Protein AF-A0A3D3DVR1-F1 (afdb_monomer_lite)

Secondary structure (DSSP, 8-state):
-HHHHHHHHHHHHHHHHHHHHHHHHHHHHHHHHHTTTTSHHHHHHHHHHHHHHHHHHHHHTS---TT-HHHHHHHHHHHHHHTT-HHHHHHHHHHHHHH-TTSTTHHHHHHHHHHHHHHHHH-TT--TT-EEEE--TT--HHHHHHHTT--HHHHHHHTT--TTTTTS--TT-EEEE----EEEEEETTTTEEEEEETTEEEEEEE-S-EEEEEETTEEEEEE-

Sequence (224 aa):
MIQRMRILILVKAVAALLVLGVMGGTAYLMQEYTGTIKDMPAAMMERQEEIEITLKKKADQGVLADNEPGEKAYQRAKELLAMESMVEAEEKLKYIVSFYPSAKSAAEARRILGEINVDRLLDPEWPEGKKVIMVKSGDNYTGIIRKHETTFDSLIHLSGLTKTEHNRLRIGQKLIVMPLDLRMVINIRRKTLTLWRGGEFVKEYQIRRISYQAKGGVSQLKIG

Foldseek 3Di:
DVVVVVVVVVVVVVVVVVVVVVVVVVVVVCCVVVVCVVCVVVVVVVVVVVLVVVLVVVVVVDPDDPPPPLVVLQVVLVVCVVVVVNVSSLVSLQCCVRRPCPDPCVVVSQAVNQVVLVCLLLALVNPPQKDKDFAAPPDDPVNVCVVQQFDLVSFCSSLVHDPVRSVDDDGRRITMGGRPCWDWDADPVQQWIWIDRVPHTNHIDHQPDWDWDDDDPDTDTDTD

pLDDT: mean 79.57, std 17.64, range [36.81, 97.44]

Structure (mmCIF, N/CA/C/O backbone):
data_AF-A0A3D3DVR1-F1
#
_entry.id   AF-A0A3D3DVR1-F1
#
loop_
_atom_site.group_PDB
_atom_site.id
_atom_site.type_symbol
_atom_site.label_atom_id
_atom_site.label_alt_id
_atom_site.label_comp_id
_atom_site.label_asym_id
_atom_site.label_entity_id
_atom_site.label_seq_id
_atom_site.pdbx_PDB_ins_code
_atom_site.Cartn_x
_atom_site.Cartn_y
_atom_site.Cartn_z
_atom_site.occupancy
_atom_site.B_iso_or_equiv
_atom_site.auth_seq_id
_atom_site.auth_comp_id
_atom_site.auth_asym_id
_atom_site.auth_atom_id
_atom_site.pdbx_PDB_model_num
ATOM 1 N N . MET A 1 1 ? 39.132 48.513 29.532 1.00 56.78 1 MET A N 1
ATOM 2 C CA . MET A 1 1 ? 37.729 48.020 29.541 1.00 56.78 1 MET A CA 1
ATOM 3 C C . MET A 1 1 ? 36.953 48.412 28.272 1.00 56.78 1 MET A C 1
ATOM 5 O O . MET A 1 1 ? 36.373 47.539 27.642 1.00 56.78 1 MET A O 1
ATOM 9 N N . ILE A 1 2 ? 37.018 49.676 27.829 1.00 58.84 2 ILE A N 1
ATOM 10 C CA . ILE A 1 2 ? 36.288 50.215 26.655 1.00 58.84 2 ILE A CA 1
ATOM 11 C C . ILE A 1 2 ? 36.630 49.507 25.324 1.00 58.84 2 ILE A C 1
ATOM 13 O O . ILE A 1 2 ? 35.748 49.261 24.503 1.00 58.84 2 ILE A O 1
ATOM 17 N N . GLN A 1 3 ? 37.891 49.112 25.118 1.00 61.22 3 GLN A N 1
ATOM 18 C CA . GLN A 1 3 ? 38.345 48.484 23.869 1.00 61.22 3 GLN A CA 1
ATOM 19 C C . GLN A 1 3 ? 37.781 47.062 23.664 1.00 61.22 3 GLN A C 1
ATOM 21 O O . GLN A 1 3 ? 37.363 46.722 22.561 1.00 61.22 3 GLN A O 1
ATOM 26 N N . ARG A 1 4 ? 37.659 46.262 24.738 1.00 64.12 4 ARG A N 1
ATOM 27 C CA . ARG A 1 4 ? 36.998 44.939 24.699 1.00 64.12 4 ARG A CA 1
ATOM 28 C C . ARG A 1 4 ? 35.506 45.051 24.373 1.00 64.12 4 ARG A C 1
ATOM 30 O O . ARG A 1 4 ? 34.980 44.219 23.643 1.00 64.12 4 ARG A O 1
ATOM 37 N N . MET A 1 5 ? 34.842 46.093 24.873 1.00 70.50 5 MET A N 1
ATOM 38 C CA . MET A 1 5 ? 33.411 46.317 24.649 1.00 70.50 5 MET A CA 1
ATOM 39 C C . MET A 1 5 ? 33.113 46.699 23.190 1.00 70.50 5 MET A C 1
ATOM 41 O O . MET A 1 5 ? 32.153 46.201 22.611 1.00 70.50 5 MET A O 1
ATOM 45 N N . ARG A 1 6 ? 33.986 47.495 22.555 1.00 69.12 6 ARG A N 1
ATOM 46 C CA . ARG A 1 6 ? 33.885 47.843 21.125 1.00 69.12 6 ARG A CA 1
ATOM 47 C C . ARG A 1 6 ? 34.106 46.643 20.198 1.00 69.12 6 ARG A C 1
ATOM 49 O O . ARG A 1 6 ? 33.369 46.491 19.230 1.00 69.12 6 ARG A O 1
ATOM 56 N N . ILE A 1 7 ? 35.062 45.769 20.520 1.00 76.19 7 ILE A N 1
ATOM 57 C CA . ILE A 1 7 ? 35.328 44.539 19.751 1.00 76.19 7 ILE A CA 1
ATOM 58 C C . ILE A 1 7 ? 34.128 43.583 19.818 1.00 76.19 7 ILE A C 1
ATOM 60 O O . ILE A 1 7 ? 33.710 43.049 18.797 1.00 76.19 7 ILE A O 1
ATOM 64 N N . LEU A 1 8 ? 33.513 43.421 20.992 1.00 70.12 8 LEU A N 1
ATOM 65 C CA . LEU A 1 8 ? 32.315 42.590 21.163 1.00 70.12 8 LEU A CA 1
ATOM 66 C C . LEU A 1 8 ? 31.103 43.107 20.375 1.00 70.12 8 LEU A C 1
ATOM 68 O O . LEU A 1 8 ? 30.342 42.308 19.835 1.00 70.12 8 LEU A O 1
ATOM 72 N N . ILE A 1 9 ? 30.928 44.428 20.289 1.00 77.25 9 ILE A N 1
ATOM 73 C CA . ILE A 1 9 ? 29.855 45.040 19.491 1.00 77.25 9 ILE A CA 1
ATOM 74 C C . ILE A 1 9 ? 30.103 44.813 17.993 1.00 77.25 9 ILE A C 1
ATOM 76 O O . ILE A 1 9 ? 29.179 44.430 17.281 1.00 77.25 9 ILE A O 1
ATOM 80 N N . LEU A 1 10 ? 31.349 44.960 17.532 1.00 80.00 10 LEU A N 1
ATOM 81 C CA . LEU A 1 10 ? 31.744 44.676 16.147 1.00 80.00 10 LEU A CA 1
ATOM 82 C C . LEU A 1 10 ? 31.514 43.208 15.764 1.00 80.00 10 LEU A C 1
ATOM 84 O O . LEU A 1 10 ? 30.914 42.935 14.729 1.00 80.00 10 LEU A O 1
ATOM 88 N N . VAL A 1 11 ? 31.912 42.263 16.620 1.00 81.88 11 VAL A N 1
ATOM 89 C CA . VAL A 1 11 ? 31.696 40.825 16.379 1.00 81.88 11 VAL A CA 1
ATOM 90 C C . VAL A 1 11 ? 30.203 40.495 16.299 1.00 81.88 11 VAL A C 1
ATOM 92 O O . VAL A 1 11 ? 29.782 39.770 15.399 1.00 81.88 11 VAL A O 1
ATOM 95 N N . LYS A 1 12 ? 29.378 41.064 17.187 1.00 72.25 12 LYS A N 1
ATOM 96 C CA . LYS A 1 12 ? 27.919 40.871 17.149 1.00 72.25 12 LYS A CA 1
ATOM 97 C C . LYS A 1 12 ? 27.281 41.473 15.895 1.00 72.25 12 LYS A C 1
ATOM 99 O O . LYS A 1 12 ? 26.380 40.857 15.335 1.00 72.25 12 LYS A O 1
ATOM 104 N N . ALA A 1 13 ? 27.754 42.632 15.436 1.00 82.19 13 ALA A N 1
ATOM 105 C CA . ALA A 1 13 ? 27.259 43.266 14.216 1.00 82.19 13 ALA A CA 1
ATOM 106 C C . ALA A 1 13 ? 27.585 42.437 12.961 1.00 82.19 13 ALA A C 1
ATOM 108 O O . ALA A 1 13 ? 26.718 42.237 12.112 1.00 82.19 13 ALA A O 1
ATOM 109 N N . VAL A 1 14 ? 28.801 41.885 12.878 1.00 83.19 14 VAL A N 1
ATOM 110 C CA . VAL A 1 14 ? 29.199 40.988 11.780 1.00 83.19 14 VAL A CA 1
ATOM 111 C C . VAL A 1 14 ? 28.394 39.686 11.813 1.00 83.19 14 VAL A C 1
ATOM 113 O O . VAL A 1 14 ? 27.896 39.250 10.778 1.00 83.19 14 VAL A O 1
ATOM 116 N N . ALA A 1 15 ? 28.189 39.097 12.994 1.00 76.69 15 ALA A N 1
ATOM 117 C CA . ALA A 1 15 ? 27.360 37.901 13.138 1.00 76.69 15 ALA A CA 1
ATOM 118 C C . ALA A 1 15 ? 25.899 38.149 12.715 1.00 76.69 15 ALA A C 1
ATOM 120 O O . ALA A 1 15 ? 25.315 37.320 12.021 1.00 76.69 15 ALA A O 1
ATOM 121 N N . ALA A 1 16 ? 25.321 39.302 13.068 1.00 78.25 16 ALA A N 1
ATOM 122 C CA . ALA A 1 16 ? 23.963 39.666 12.663 1.00 78.25 16 ALA A CA 1
ATOM 123 C C . ALA A 1 16 ? 23.828 39.822 11.137 1.00 78.25 16 ALA A C 1
ATOM 125 O O . ALA A 1 16 ? 22.846 39.359 10.559 1.00 78.25 16 ALA A O 1
ATOM 126 N N . LEU A 1 17 ? 24.830 40.410 10.474 1.00 81.69 17 LEU A N 1
ATOM 127 C CA . LEU A 1 17 ? 24.854 40.532 9.013 1.00 81.69 17 LEU A CA 1
ATOM 128 C C . LEU A 1 17 ? 24.978 39.175 8.313 1.00 81.69 17 LEU A C 1
ATOM 130 O O . LEU A 1 17 ? 24.306 38.951 7.309 1.00 81.69 17 LEU A O 1
ATOM 134 N N . LEU A 1 18 ? 25.771 38.250 8.859 1.00 81.56 18 LEU A N 1
ATOM 135 C CA . LEU A 1 18 ? 25.866 36.888 8.326 1.00 81.56 18 LEU A CA 1
ATOM 136 C C . LEU A 1 18 ? 24.533 36.141 8.444 1.00 81.56 18 LEU A C 1
ATOM 138 O O . LEU A 1 18 ? 24.104 35.507 7.484 1.00 81.56 18 LEU A O 1
ATOM 142 N N . VAL A 1 19 ? 23.839 36.260 9.580 1.00 78.81 19 VAL A N 1
ATOM 143 C CA . VAL A 1 19 ? 22.520 35.633 9.772 1.00 78.81 19 VAL A CA 1
ATOM 144 C C . VAL A 1 19 ? 21.480 36.224 8.818 1.00 78.81 19 VAL A C 1
ATOM 146 O O . VAL A 1 19 ? 20.713 35.474 8.219 1.00 78.81 19 VAL A O 1
ATOM 149 N N . LEU A 1 20 ? 21.478 37.545 8.613 1.00 75.69 20 LEU A N 1
ATOM 150 C CA . LEU A 1 20 ? 20.592 38.193 7.640 1.00 75.69 20 LEU A CA 1
ATOM 151 C C . LEU A 1 20 ? 20.904 37.772 6.199 1.00 75.69 20 LEU A C 1
ATOM 153 O O . LEU A 1 20 ? 19.977 37.557 5.425 1.00 75.69 20 LEU A O 1
ATOM 157 N N . GLY A 1 21 ? 22.181 37.595 5.853 1.00 80.75 21 GLY A N 1
ATOM 158 C CA . GLY A 1 21 ? 22.592 37.069 4.552 1.00 80.75 21 GLY A CA 1
ATOM 159 C C . GLY A 1 21 ? 22.104 35.639 4.321 1.00 80.75 21 GLY A C 1
ATOM 160 O O . GLY A 1 21 ? 21.563 35.340 3.259 1.00 80.75 21 GLY A O 1
ATOM 161 N N . VAL A 1 22 ? 22.215 34.772 5.333 1.00 80.56 22 VAL A N 1
ATOM 162 C CA . VAL A 1 22 ? 21.698 33.396 5.263 1.00 80.56 22 VAL A CA 1
ATOM 163 C C . VAL A 1 22 ? 20.173 33.393 5.158 1.00 80.56 22 VAL A C 1
ATOM 165 O O . VAL A 1 22 ? 19.648 32.700 4.297 1.00 80.56 22 VAL A O 1
ATOM 168 N N . MET A 1 23 ? 19.457 34.193 5.955 1.00 68.50 23 MET A N 1
ATOM 169 C CA . MET A 1 23 ? 17.990 34.281 5.878 1.00 68.50 23 MET A CA 1
ATOM 170 C C . MET A 1 23 ? 17.494 34.881 4.556 1.00 68.50 23 MET A C 1
ATOM 172 O O . MET A 1 23 ? 16.483 34.438 4.020 1.00 68.50 23 MET A O 1
ATOM 176 N N . GLY A 1 24 ? 18.197 35.874 4.009 1.00 76.12 24 GLY A N 1
ATOM 177 C CA . GLY A 1 24 ? 17.888 36.441 2.697 1.00 76.12 24 GLY A CA 1
ATOM 178 C C . GLY A 1 24 ? 18.136 35.436 1.573 1.00 76.12 24 GLY A C 1
ATOM 179 O O . GLY A 1 24 ? 17.294 35.277 0.694 1.00 76.12 24 GLY A O 1
ATOM 180 N N . GLY A 1 25 ? 19.250 34.701 1.640 1.00 73.81 25 GLY A N 1
ATOM 181 C CA . GLY A 1 25 ? 19.572 33.635 0.693 1.00 73.81 25 GLY A CA 1
ATOM 182 C C . GLY A 1 25 ? 18.583 32.473 0.758 1.00 73.81 25 GLY A C 1
ATOM 183 O O . GLY A 1 25 ? 18.141 31.990 -0.283 1.00 73.81 25 GLY A O 1
ATOM 184 N N . THR A 1 26 ? 18.170 32.056 1.959 1.00 60.62 26 THR A N 1
ATOM 185 C CA . THR A 1 26 ? 17.151 31.012 2.109 1.00 60.62 26 THR A CA 1
ATOM 186 C C . THR A 1 26 ? 15.783 31.492 1.657 1.00 60.62 26 THR A C 1
ATOM 188 O O . THR A 1 26 ? 15.103 30.716 1.007 1.00 60.62 26 THR A O 1
ATOM 191 N N . ALA A 1 27 ? 15.385 32.743 1.909 1.00 66.56 27 ALA A N 1
ATOM 192 C CA . ALA A 1 27 ? 14.126 33.296 1.406 1.00 66.56 27 ALA A CA 1
ATOM 193 C C . ALA A 1 27 ? 14.116 33.438 -0.126 1.00 66.56 27 ALA A C 1
ATOM 195 O O . ALA A 1 27 ? 13.109 33.119 -0.751 1.00 66.56 27 ALA A O 1
ATOM 196 N N . TYR A 1 28 ? 15.235 33.847 -0.735 1.00 75.62 28 TYR A N 1
ATOM 197 C CA . TYR A 1 28 ? 15.393 33.910 -2.191 1.00 75.62 28 TYR A CA 1
ATOM 198 C C . TYR A 1 28 ? 15.308 32.516 -2.823 1.00 75.62 28 TYR A C 1
ATOM 200 O O . TYR A 1 28 ? 14.517 32.301 -3.737 1.00 75.62 28 TYR A O 1
ATOM 208 N N . LEU A 1 29 ? 16.041 31.539 -2.275 1.00 66.25 29 LEU A N 1
ATOM 209 C CA . LEU A 1 29 ? 15.928 30.141 -2.692 1.00 66.25 29 LEU A CA 1
ATOM 210 C C . LEU A 1 29 ? 14.511 29.613 -2.455 1.00 66.25 29 LEU A C 1
ATOM 212 O O . LEU A 1 29 ? 13.953 28.948 -3.316 1.00 66.25 29 LEU A O 1
ATOM 216 N N . MET A 1 30 ? 13.882 29.951 -1.331 1.00 53.88 30 MET A N 1
ATOM 217 C CA . MET A 1 30 ? 12.501 29.569 -1.071 1.00 53.88 30 MET A CA 1
ATOM 218 C C . MET A 1 30 ? 11.585 30.170 -2.134 1.00 53.88 30 MET A C 1
ATOM 220 O O . MET A 1 30 ? 10.734 29.451 -2.619 1.00 53.88 30 MET A O 1
ATOM 224 N N . GLN A 1 31 ? 11.751 31.427 -2.551 1.00 60.09 31 GLN A N 1
ATOM 225 C CA . GLN A 1 31 ? 10.916 32.081 -3.566 1.00 60.09 31 GLN A CA 1
ATOM 226 C C . GLN A 1 31 ? 11.135 31.509 -4.979 1.00 60.09 31 GLN A C 1
ATOM 228 O O . GLN A 1 31 ? 10.158 31.245 -5.679 1.00 60.09 31 GLN A O 1
ATOM 233 N N . GLU A 1 32 ? 12.386 31.239 -5.363 1.00 67.06 32 GLU A N 1
ATOM 234 C CA . GLU A 1 32 ? 12.759 30.565 -6.619 1.00 67.06 32 GLU A CA 1
ATOM 235 C C . GLU A 1 32 ? 12.157 29.145 -6.682 1.00 67.06 32 GLU A C 1
ATOM 237 O O . GLU A 1 32 ? 11.580 28.737 -7.689 1.00 67.06 32 GLU A O 1
ATOM 242 N N . TYR A 1 33 ? 12.194 28.404 -5.568 1.00 53.28 33 TYR A N 1
ATOM 243 C CA . TYR A 1 33 ? 11.656 27.043 -5.499 1.00 53.28 33 TYR A CA 1
ATOM 244 C C . TYR A 1 33 ? 10.139 26.987 -5.229 1.00 53.28 33 TYR A C 1
ATOM 246 O O . TYR A 1 33 ? 9.472 26.069 -5.703 1.00 53.28 33 TYR A O 1
ATOM 254 N N . THR A 1 34 ? 9.554 27.957 -4.516 1.00 50.47 34 THR A N 1
ATOM 255 C CA . THR A 1 34 ? 8.112 27.981 -4.180 1.00 50.47 34 THR A CA 1
ATOM 256 C C . THR A 1 34 ? 7.239 28.599 -5.264 1.00 50.47 34 THR A C 1
ATOM 258 O O . THR A 1 34 ? 6.075 28.212 -5.369 1.00 50.47 34 THR A O 1
ATOM 261 N N . GLY A 1 35 ? 7.785 29.455 -6.139 1.00 46.81 35 GLY A N 1
ATOM 262 C CA . GLY A 1 35 ? 7.091 29.913 -7.351 1.00 46.81 35 GLY A CA 1
ATOM 263 C C . GLY A 1 35 ? 6.673 28.765 -8.283 1.00 46.81 35 GLY A C 1
ATOM 264 O O . GLY A 1 35 ? 5.689 28.884 -9.005 1.00 46.81 35 GLY A O 1
ATOM 265 N N . THR A 1 36 ? 7.355 27.619 -8.182 1.00 47.38 36 THR A N 1
ATOM 266 C CA . THR A 1 36 ? 7.138 26.401 -8.984 1.00 47.38 36 THR A CA 1
ATOM 267 C C . THR A 1 36 ? 6.066 25.457 -8.397 1.00 47.38 36 THR A C 1
ATOM 269 O O . THR A 1 36 ? 5.637 24.505 -9.045 1.00 47.38 36 THR A O 1
ATOM 272 N N . ILE A 1 37 ? 5.577 25.697 -7.172 1.00 43.41 37 ILE A N 1
ATOM 273 C CA . ILE A 1 37 ? 4.743 24.718 -6.442 1.00 43.41 37 ILE A CA 1
ATOM 274 C C . ILE A 1 37 ? 3.295 24.641 -6.960 1.00 43.41 37 ILE A C 1
ATOM 276 O O . ILE A 1 37 ? 2.636 23.620 -6.763 1.00 43.41 37 ILE A O 1
ATOM 280 N N . LYS A 1 38 ? 2.791 25.660 -7.670 1.00 48.72 38 LYS A N 1
ATOM 281 C CA . LYS A 1 38 ? 1.419 25.630 -8.214 1.00 48.72 38 LYS A CA 1
ATOM 282 C C . LYS A 1 38 ? 1.229 24.604 -9.339 1.00 48.72 38 LYS A C 1
ATOM 284 O O . LYS A 1 38 ? 0.139 24.052 -9.448 1.00 48.72 38 LYS A O 1
ATOM 289 N N . ASP A 1 39 ? 2.298 24.284 -10.070 1.00 46.69 39 ASP A N 1
ATOM 290 C CA . ASP A 1 39 ? 2.275 23.370 -11.221 1.00 46.69 39 ASP A CA 1
ATOM 291 C C . ASP A 1 39 ? 3.041 22.060 -10.964 1.00 46.69 39 ASP A C 1
ATOM 293 O O . ASP A 1 39 ? 3.155 21.209 -11.845 1.00 46.69 39 ASP A O 1
ATOM 297 N N . MET A 1 40 ? 3.530 21.850 -9.736 1.00 44.75 40 MET A N 1
ATOM 298 C CA . MET A 1 40 ? 4.331 20.685 -9.349 1.00 44.75 40 MET A CA 1
ATOM 299 C C . MET A 1 40 ? 3.702 19.320 -9.687 1.00 44.75 40 MET A C 1
ATOM 301 O O . MET A 1 40 ? 4.435 18.463 -10.175 1.00 44.75 40 MET A O 1
ATOM 305 N N . PRO A 1 41 ? 2.388 19.064 -9.502 1.00 51.59 41 PRO A N 1
ATOM 306 C CA . PRO A 1 41 ? 1.819 17.777 -9.903 1.00 51.59 41 PRO A CA 1
ATOM 307 C C . PRO A 1 41 ? 1.833 17.565 -11.426 1.00 51.59 41 PRO A C 1
ATOM 309 O O . PRO A 1 41 ? 2.019 16.432 -11.864 1.00 51.59 41 PRO A O 1
ATOM 312 N N . ALA A 1 42 ? 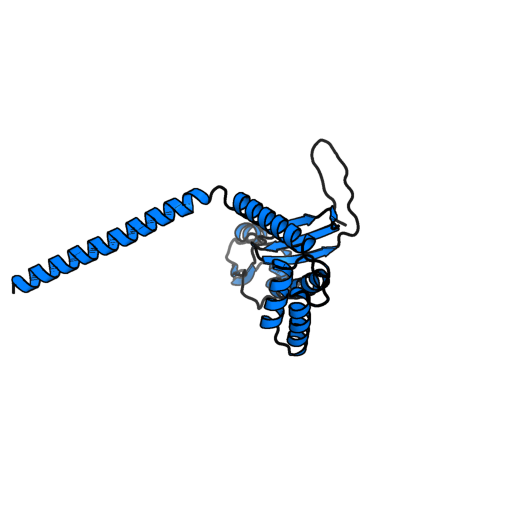1.703 18.628 -12.227 1.00 50.38 42 ALA A N 1
ATOM 313 C CA . ALA A 1 42 ? 1.750 18.549 -13.687 1.00 50.38 42 ALA A CA 1
ATOM 314 C C . ALA A 1 42 ? 3.192 18.410 -14.191 1.00 50.38 42 ALA A C 1
ATOM 316 O O . ALA A 1 42 ? 3.491 17.467 -14.913 1.00 50.38 42 ALA A O 1
ATOM 317 N N . ALA A 1 43 ? 4.115 19.248 -13.711 1.00 52.47 43 ALA A N 1
ATOM 318 C CA . ALA A 1 43 ? 5.529 19.189 -14.082 1.00 52.47 43 ALA A CA 1
ATOM 319 C C . ALA A 1 43 ? 6.205 17.876 -13.643 1.00 52.47 43 ALA A C 1
ATOM 321 O O . ALA A 1 43 ? 7.123 17.386 -14.298 1.00 52.47 43 ALA A O 1
ATOM 322 N N . MET A 1 44 ? 5.758 17.276 -12.535 1.00 48.41 44 MET A N 1
ATOM 323 C CA . MET A 1 44 ? 6.239 15.970 -12.085 1.00 48.41 44 MET A CA 1
ATOM 324 C C . MET A 1 44 ? 5.648 14.828 -12.924 1.00 48.41 44 MET A C 1
ATOM 326 O O . MET A 1 44 ? 6.366 13.868 -13.192 1.00 48.41 44 MET A O 1
ATOM 330 N N . MET A 1 45 ? 4.394 14.939 -13.389 1.00 50.69 45 MET A N 1
ATOM 331 C CA . MET A 1 45 ? 3.808 13.993 -14.353 1.00 50.69 45 MET A CA 1
ATOM 332 C C . MET A 1 45 ? 4.452 14.110 -15.737 1.00 50.69 45 MET A C 1
ATOM 334 O O . MET A 1 45 ? 4.798 13.084 -16.305 1.00 50.69 45 MET A O 1
ATOM 338 N N . GLU A 1 46 ? 4.698 15.320 -16.239 1.00 55.41 46 GLU A N 1
ATOM 339 C CA . GLU A 1 46 ? 5.405 15.551 -17.505 1.00 55.41 46 GLU A CA 1
ATOM 340 C C . GLU A 1 46 ? 6.840 15.027 -17.438 1.00 55.41 46 GLU A C 1
ATOM 342 O O . GLU A 1 46 ? 7.263 14.292 -18.322 1.00 55.41 46 GLU A O 1
ATOM 347 N N . ARG A 1 47 ? 7.568 15.282 -16.340 1.00 53.12 47 ARG A N 1
ATOM 348 C CA . ARG A 1 47 ? 8.893 14.675 -16.125 1.00 53.12 47 ARG A CA 1
ATOM 349 C C . ARG A 1 47 ? 8.825 13.155 -16.041 1.00 53.12 47 ARG A C 1
ATOM 351 O O . ARG A 1 47 ? 9.712 12.489 -16.561 1.00 53.12 47 ARG A O 1
ATOM 358 N N . GLN A 1 48 ? 7.810 12.587 -15.389 1.00 45.88 48 GLN A N 1
ATOM 359 C CA . GLN A 1 48 ? 7.619 11.133 -15.351 1.00 45.88 48 GLN A CA 1
ATOM 360 C C . GLN A 1 48 ? 7.329 10.568 -16.744 1.00 45.88 48 GLN A C 1
ATOM 362 O O . GLN A 1 48 ? 7.870 9.521 -17.088 1.00 45.88 48 GLN A O 1
ATOM 367 N N . GLU A 1 49 ? 6.535 11.263 -17.555 1.00 52.69 49 GLU A N 1
ATOM 368 C CA . GLU A 1 49 ? 6.193 10.869 -18.919 1.00 52.69 49 GLU A CA 1
ATOM 369 C C . GLU A 1 49 ? 7.401 11.008 -19.859 1.00 52.69 49 GLU A C 1
ATOM 371 O O . GLU A 1 49 ? 7.688 10.093 -20.625 1.00 52.69 49 GLU A O 1
ATOM 376 N N . GLU A 1 50 ? 8.201 12.069 -19.731 1.00 57.69 50 GLU A N 1
ATOM 377 C CA . GLU A 1 50 ? 9.480 12.235 -20.433 1.00 57.69 50 GLU A CA 1
ATOM 378 C C . GLU A 1 50 ? 10.506 11.171 -20.033 1.00 57.69 50 GLU A C 1
ATOM 380 O O . GLU A 1 50 ? 11.196 10.618 -20.897 1.00 57.69 50 GLU A O 1
ATOM 385 N N . ILE A 1 51 ? 10.596 10.843 -18.740 1.00 51.78 51 ILE A N 1
ATOM 386 C CA . ILE A 1 51 ? 11.426 9.744 -18.241 1.00 51.78 51 ILE A CA 1
ATOM 387 C C . ILE A 1 51 ? 10.919 8.422 -18.824 1.00 51.78 51 ILE A C 1
ATOM 389 O O . ILE A 1 51 ? 11.727 7.655 -19.337 1.00 51.78 51 ILE A O 1
ATOM 393 N N . GLU A 1 52 ? 9.609 8.166 -18.844 1.00 51.72 52 GLU A N 1
ATOM 394 C CA . GLU A 1 52 ? 9.026 6.946 -19.414 1.00 51.72 52 GLU A CA 1
ATOM 395 C C . GLU A 1 52 ? 9.255 6.849 -20.932 1.00 51.72 52 GLU A C 1
ATOM 397 O O . GLU A 1 52 ? 9.599 5.781 -21.436 1.00 51.72 52 GLU A O 1
ATOM 402 N N . ILE A 1 53 ? 9.127 7.955 -21.670 1.00 63.41 53 ILE A N 1
ATOM 403 C CA . ILE A 1 53 ? 9.399 8.038 -23.113 1.00 63.41 53 ILE A CA 1
ATOM 404 C C . ILE A 1 53 ? 10.891 7.827 -23.392 1.00 63.41 53 ILE A C 1
ATOM 406 O O . ILE A 1 53 ? 11.253 7.115 -24.330 1.00 63.41 53 ILE A O 1
ATOM 410 N N . THR A 1 54 ? 11.767 8.401 -22.569 1.00 56.84 54 THR A N 1
ATOM 411 C CA . THR A 1 54 ? 13.222 8.235 -22.686 1.00 56.84 54 THR A CA 1
ATOM 412 C C . THR A 1 54 ? 13.645 6.810 -22.337 1.00 56.84 54 THR A C 1
ATOM 414 O O . THR A 1 54 ? 14.491 6.236 -23.022 1.00 56.84 54 THR A O 1
ATOM 417 N N . LEU A 1 55 ? 13.032 6.208 -21.317 1.00 54.41 55 LEU A N 1
ATOM 418 C CA . LEU A 1 55 ? 13.234 4.811 -20.937 1.00 54.41 55 LEU A CA 1
ATOM 419 C C . LEU A 1 55 ? 12.707 3.861 -22.014 1.00 54.41 55 LEU A C 1
ATOM 421 O O . LEU A 1 55 ? 13.407 2.915 -22.349 1.00 54.41 55 LEU A O 1
ATOM 425 N N . LYS A 1 56 ? 11.543 4.138 -22.619 1.00 59.03 56 LYS A N 1
ATOM 426 C CA . LYS A 1 56 ? 11.028 3.393 -23.780 1.00 59.03 56 LYS A CA 1
ATOM 427 C C . LYS A 1 56 ? 11.965 3.494 -24.972 1.00 59.03 56 LYS A C 1
ATOM 429 O O . LYS A 1 56 ? 12.340 2.468 -25.509 1.00 59.03 56 LYS A O 1
ATOM 434 N N . LYS A 1 57 ? 12.442 4.693 -25.324 1.00 61.22 57 LYS A N 1
ATOM 435 C CA . LYS A 1 57 ? 13.442 4.855 -26.393 1.00 61.22 57 LYS A CA 1
ATOM 436 C C . LYS A 1 57 ? 14.727 4.080 -26.109 1.00 61.22 57 LYS A C 1
ATOM 438 O O . LYS A 1 57 ? 15.270 3.477 -27.024 1.00 61.22 57 LYS A O 1
ATOM 443 N N . LYS A 1 58 ? 15.206 4.073 -24.861 1.00 54.66 58 LYS A N 1
ATOM 444 C CA . LYS A 1 58 ? 16.390 3.295 -24.461 1.00 54.66 58 LYS A CA 1
ATOM 445 C C . LYS A 1 58 ? 16.130 1.786 -24.447 1.00 54.66 58 LYS A C 1
ATOM 447 O O . LYS A 1 58 ? 17.034 1.035 -24.788 1.00 54.66 58 LYS A O 1
ATOM 452 N N . ALA A 1 59 ? 14.922 1.352 -24.090 1.00 52.22 59 ALA A N 1
ATOM 453 C CA . ALA A 1 59 ? 14.500 -0.047 -24.134 1.00 52.22 59 ALA A CA 1
ATOM 454 C C . ALA A 1 59 ? 14.324 -0.541 -25.579 1.00 52.22 59 ALA A C 1
ATOM 456 O O . ALA A 1 59 ? 14.802 -1.616 -25.913 1.00 52.22 59 ALA A O 1
ATOM 457 N N . ASP A 1 60 ? 13.736 0.274 -26.455 1.00 53.94 60 ASP A N 1
ATOM 458 C CA . ASP A 1 60 ? 13.559 -0.021 -27.881 1.00 53.94 60 ASP A CA 1
ATOM 459 C C . ASP A 1 60 ? 14.901 -0.004 -28.642 1.00 53.94 60 ASP A C 1
ATOM 461 O O . ASP A 1 60 ? 15.063 -0.698 -29.643 1.00 53.94 60 ASP A O 1
ATOM 465 N N . GLN A 1 61 ? 15.886 0.767 -28.161 1.00 53.28 61 GLN A N 1
ATOM 466 C CA . GLN A 1 61 ? 17.269 0.766 -28.663 1.00 53.28 61 GLN A CA 1
ATOM 467 C C . GLN A 1 61 ? 18.137 -0.355 -28.059 1.00 53.28 61 GLN A C 1
ATOM 469 O O . GLN A 1 61 ? 19.216 -0.643 -28.579 1.00 53.28 61 GLN A O 1
ATOM 474 N N . GLY A 1 62 ? 17.684 -0.994 -26.977 1.00 43.34 62 GLY A N 1
ATOM 475 C CA . GLY A 1 62 ? 18.361 -2.096 -26.303 1.00 43.34 62 GLY A CA 1
ATOM 476 C C . GLY A 1 62 ? 17.951 -3.437 -26.899 1.00 43.34 62 GLY A C 1
ATOM 477 O O . GLY A 1 62 ? 17.017 -4.078 -26.431 1.00 43.34 62 GLY A O 1
ATOM 478 N N . VAL A 1 63 ? 18.656 -3.869 -27.942 1.00 42.47 63 VAL A N 1
ATOM 479 C CA . VAL A 1 63 ? 18.526 -5.216 -28.510 1.00 42.47 63 VAL A CA 1
ATOM 480 C C . VAL A 1 63 ? 18.722 -6.273 -27.415 1.00 42.47 63 VAL A C 1
ATOM 482 O O . VAL A 1 63 ? 19.717 -6.247 -26.693 1.00 42.47 63 VAL A O 1
ATOM 485 N N . LEU A 1 64 ? 17.760 -7.199 -27.346 1.00 44.94 64 LEU A N 1
ATOM 486 C CA . LEU A 1 64 ? 17.732 -8.445 -26.577 1.00 44.94 64 LEU A CA 1
ATOM 487 C C . LEU A 1 64 ? 19.129 -9.062 -26.407 1.00 44.94 64 LEU A C 1
ATOM 489 O O . LEU A 1 64 ? 19.663 -9.685 -27.326 1.00 44.94 64 LEU A O 1
ATOM 493 N N . ALA A 1 65 ? 19.694 -8.926 -25.215 1.00 39.38 65 ALA A N 1
ATOM 494 C CA . ALA A 1 65 ? 20.874 -9.657 -24.795 1.00 39.38 65 ALA A CA 1
ATOM 495 C C . ALA A 1 65 ? 20.585 -10.277 -23.423 1.00 39.38 65 ALA A C 1
ATOM 497 O O . ALA A 1 65 ? 19.986 -9.640 -22.557 1.00 39.38 65 ALA A O 1
ATOM 498 N N . ASP A 1 66 ? 21.001 -11.530 -23.236 1.00 44.78 66 ASP A N 1
ATOM 499 C CA . ASP A 1 66 ? 20.801 -12.407 -22.062 1.00 44.78 66 ASP A CA 1
ATOM 500 C C . ASP A 1 66 ? 21.366 -11.855 -20.722 1.00 44.78 66 ASP A C 1
ATOM 502 O O . ASP A 1 66 ? 21.532 -12.571 -19.736 1.00 44.78 66 ASP A O 1
ATOM 506 N N . ASN A 1 67 ? 21.709 -10.568 -20.666 1.00 52.06 67 ASN A N 1
ATOM 507 C CA . ASN A 1 67 ? 22.450 -9.889 -19.612 1.00 52.06 67 ASN A CA 1
ATOM 508 C C . ASN A 1 67 ? 21.847 -8.523 -19.218 1.00 52.06 67 ASN A C 1
ATOM 510 O O . ASN A 1 67 ? 22.583 -7.666 -18.716 1.00 52.06 67 ASN A O 1
ATOM 514 N N . GLU A 1 68 ? 20.534 -8.315 -19.390 1.00 61.59 68 GLU A N 1
ATOM 515 C CA . GLU A 1 68 ? 19.849 -7.101 -18.923 1.00 61.59 68 GLU A CA 1
ATOM 516 C C . GLU A 1 68 ? 20.096 -6.866 -17.413 1.00 61.59 68 GLU A C 1
ATOM 518 O O . GLU A 1 68 ? 19.849 -7.761 -16.596 1.00 61.59 68 GLU A O 1
ATOM 523 N N . PRO A 1 69 ? 20.552 -5.667 -16.992 1.00 81.00 69 PRO A N 1
ATOM 524 C CA . PRO A 1 69 ? 20.777 -5.346 -15.579 1.00 81.00 69 PRO A CA 1
ATOM 525 C C . PRO A 1 69 ? 19.561 -5.605 -14.675 1.00 81.00 69 PRO A C 1
ATOM 527 O O . PRO A 1 69 ? 19.733 -5.970 -13.511 1.00 81.00 69 PRO A O 1
ATOM 530 N N . GLY A 1 70 ? 18.343 -5.477 -15.217 1.00 82.69 70 GLY A N 1
ATOM 531 C CA . GLY A 1 70 ? 17.100 -5.813 -14.522 1.00 82.69 70 GLY A CA 1
ATOM 532 C C . GLY A 1 70 ? 16.986 -7.298 -14.165 1.00 82.69 70 GLY A C 1
ATOM 533 O O . GLY A 1 70 ? 16.599 -7.624 -13.047 1.00 82.69 70 GLY A O 1
ATOM 534 N N . GLU A 1 71 ? 17.405 -8.203 -15.052 1.00 87.19 71 GLU A N 1
ATOM 535 C CA . GLU A 1 71 ? 17.342 -9.645 -14.789 1.00 87.19 71 GLU A CA 1
ATOM 536 C C . GLU A 1 71 ? 18.356 -10.066 -13.720 1.00 87.19 71 GLU A C 1
ATOM 538 O O . GLU A 1 71 ? 18.031 -10.831 -12.814 1.00 87.19 71 GLU A O 1
ATOM 543 N N . LYS A 1 72 ? 19.564 -9.490 -13.745 1.00 87.00 72 LYS A N 1
ATOM 544 C CA . LYS A 1 72 ? 20.554 -9.696 -12.673 1.00 87.00 72 LYS A CA 1
ATOM 545 C C . LYS A 1 72 ? 20.048 -9.178 -11.329 1.00 87.00 72 LYS A C 1
ATOM 547 O O . LYS A 1 72 ? 20.195 -9.858 -10.314 1.00 87.00 72 LYS A O 1
ATOM 552 N N . ALA A 1 73 ? 19.434 -7.993 -11.317 1.00 88.12 73 ALA A N 1
ATOM 553 C CA . ALA A 1 73 ? 18.810 -7.450 -10.116 1.00 88.12 73 ALA A CA 1
ATOM 554 C C . ALA A 1 73 ? 17.690 -8.368 -9.606 1.00 88.12 73 ALA A C 1
ATOM 556 O O . ALA A 1 73 ? 17.564 -8.551 -8.397 1.00 88.12 73 ALA A O 1
ATOM 557 N N . TYR A 1 74 ? 16.930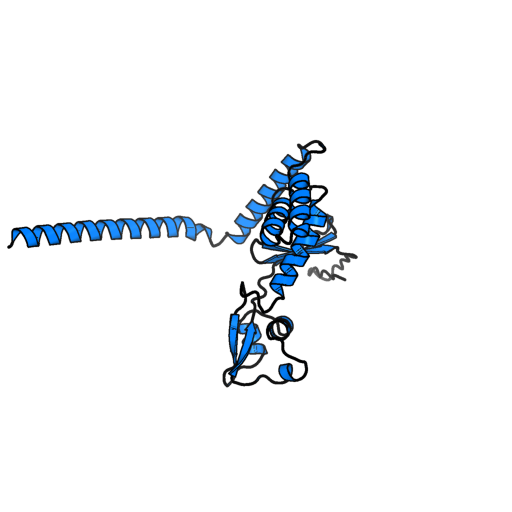 -8.991 -10.509 1.00 92.88 74 TYR A N 1
ATOM 558 C CA . TYR A 1 74 ? 15.850 -9.901 -10.146 1.00 92.88 74 TYR A CA 1
ATOM 559 C C . TYR A 1 74 ? 16.358 -11.212 -9.545 1.00 92.88 74 TYR A C 1
ATOM 561 O O . TYR A 1 74 ? 15.866 -11.632 -8.498 1.00 92.88 74 TYR A O 1
ATOM 569 N N . GLN A 1 75 ? 17.381 -11.835 -10.139 1.00 91.12 75 GLN A N 1
ATOM 570 C CA . GLN A 1 75 ? 17.997 -13.025 -9.543 1.00 91.12 75 GLN A CA 1
ATOM 571 C C . GLN A 1 75 ? 18.577 -12.712 -8.163 1.00 91.12 75 GLN A C 1
ATOM 573 O O . GLN A 1 75 ? 18.339 -13.462 -7.217 1.00 91.12 75 GLN A O 1
ATOM 578 N N . ARG A 1 76 ? 19.224 -11.549 -8.003 1.00 89.75 76 ARG A N 1
ATOM 579 C CA . ARG A 1 76 ? 19.705 -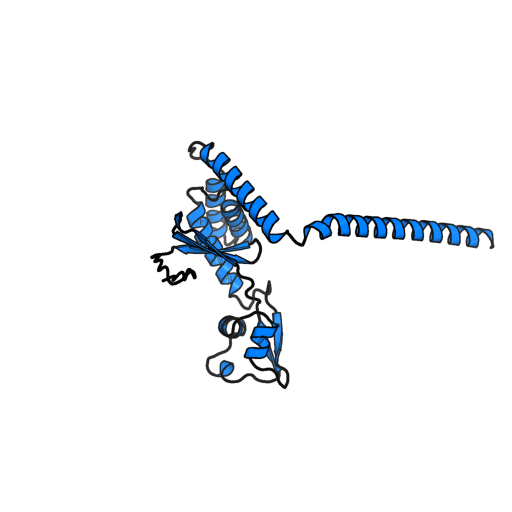11.117 -6.690 1.00 89.75 76 ARG A CA 1
ATOM 580 C C . ARG A 1 76 ? 18.563 -10.900 -5.696 1.00 89.75 76 ARG A C 1
ATOM 582 O O . ARG A 1 76 ? 18.689 -11.309 -4.549 1.00 89.75 76 ARG A O 1
ATOM 589 N N . ALA A 1 77 ? 17.449 -10.302 -6.118 1.00 92.19 77 ALA A N 1
ATOM 590 C CA . ALA A 1 77 ? 16.267 -10.158 -5.269 1.00 92.19 77 ALA A CA 1
ATOM 591 C C . ALA A 1 77 ? 15.756 -11.525 -4.787 1.00 92.19 77 ALA A C 1
ATOM 593 O O . ALA A 1 77 ? 15.459 -11.682 -3.609 1.00 92.19 77 ALA A O 1
ATOM 594 N N . LYS A 1 78 ? 15.720 -12.538 -5.662 1.00 92.81 78 LYS A N 1
ATOM 595 C CA . LYS A 1 78 ? 15.310 -13.902 -5.289 1.00 92.81 78 LYS A CA 1
ATOM 596 C C . LYS A 1 78 ? 16.246 -14.552 -4.273 1.00 92.81 78 LYS A C 1
ATOM 598 O O . LYS A 1 78 ? 15.763 -15.191 -3.345 1.00 92.81 78 LYS A O 1
ATOM 603 N N . GLU A 1 79 ? 17.558 -14.399 -4.440 1.00 90.69 79 GLU A N 1
ATOM 604 C CA . GLU A 1 79 ? 18.540 -14.877 -3.457 1.00 90.69 79 GLU A CA 1
ATOM 605 C C . GLU A 1 79 ? 18.319 -14.217 -2.094 1.00 90.69 79 GLU A C 1
ATOM 607 O O . GLU A 1 79 ? 18.292 -14.901 -1.078 1.00 90.69 79 GLU A O 1
ATOM 612 N N . LEU A 1 80 ? 18.108 -12.899 -2.078 1.00 90.06 80 LEU A N 1
ATOM 613 C CA . LEU A 1 80 ? 17.872 -12.132 -0.855 1.00 90.06 80 LEU A CA 1
ATOM 614 C C . LEU A 1 80 ? 16.571 -12.543 -0.158 1.00 90.06 80 LEU A C 1
ATOM 616 O O . LEU A 1 80 ? 16.571 -12.711 1.057 1.00 90.06 80 LEU A O 1
ATOM 620 N N . LEU A 1 81 ? 15.499 -12.788 -0.918 1.00 88.81 81 LEU A N 1
ATOM 621 C CA . LEU A 1 81 ? 14.247 -13.338 -0.387 1.00 88.81 81 LEU A CA 1
ATOM 622 C C . LEU A 1 81 ? 14.453 -14.732 0.221 1.00 88.81 81 LEU A C 1
ATOM 624 O O . LEU A 1 81 ? 13.919 -15.014 1.287 1.00 88.81 81 LEU A O 1
ATOM 628 N N . ALA A 1 82 ? 15.252 -15.590 -0.421 1.00 89.19 82 ALA A N 1
ATOM 629 C CA . ALA A 1 82 ? 15.577 -16.918 0.106 1.00 89.19 82 ALA A CA 1
ATOM 630 C C . ALA A 1 82 ? 16.453 -16.866 1.372 1.00 89.19 82 ALA A C 1
ATOM 632 O O . ALA A 1 82 ? 16.434 -17.801 2.166 1.00 89.19 82 ALA A O 1
ATOM 633 N N . MET A 1 83 ? 17.210 -15.783 1.556 1.00 87.12 83 MET A N 1
ATOM 634 C CA . MET A 1 83 ? 18.017 -15.504 2.748 1.00 87.12 83 MET A CA 1
ATOM 635 C C . MET A 1 83 ? 17.262 -14.682 3.808 1.00 87.12 83 MET A C 1
ATOM 637 O O . MET A 1 83 ? 17.886 -14.222 4.759 1.00 87.12 83 MET A O 1
ATOM 641 N N . GLU A 1 84 ? 15.955 -14.448 3.633 1.00 86.06 84 GLU A N 1
ATOM 642 C CA . GLU A 1 84 ? 15.109 -13.610 4.505 1.00 86.06 84 GLU A CA 1
ATOM 643 C C . GLU A 1 84 ? 15.593 -12.147 4.657 1.00 86.06 84 GLU A C 1
ATOM 645 O O . GLU A 1 84 ? 15.145 -11.408 5.536 1.00 86.06 84 GLU A O 1
ATOM 650 N N . SER A 1 85 ? 16.456 -11.673 3.752 1.00 88.75 85 SER A N 1
ATOM 651 C CA . SER A 1 85 ? 16.922 -10.280 3.697 1.00 88.75 85 SER A CA 1
ATOM 652 C C . SER A 1 85 ? 15.899 -9.405 2.961 1.00 88.75 85 SER A C 1
ATOM 654 O O . SER A 1 85 ? 16.087 -8.991 1.813 1.00 88.75 85 SER A O 1
ATOM 656 N N . MET A 1 86 ? 14.760 -9.156 3.615 1.00 88.62 86 MET A N 1
ATOM 657 C CA . MET A 1 86 ? 13.586 -8.518 3.000 1.00 88.62 86 MET A CA 1
ATOM 658 C C . MET A 1 86 ? 13.839 -7.076 2.543 1.00 88.62 86 MET A C 1
ATOM 660 O O . MET A 1 86 ? 13.367 -6.684 1.478 1.00 88.62 86 MET A O 1
ATOM 664 N N . VAL A 1 87 ? 14.603 -6.295 3.313 1.00 88.62 87 VAL A N 1
ATOM 665 C CA . VAL A 1 87 ? 14.894 -4.883 2.996 1.00 88.62 87 VAL A CA 1
ATOM 666 C C . VAL A 1 87 ? 15.719 -4.775 1.713 1.00 88.62 87 VAL A C 1
ATOM 668 O O . VAL A 1 87 ? 15.356 -4.052 0.789 1.00 88.62 87 VAL A O 1
ATOM 671 N N . GLU A 1 88 ? 16.798 -5.550 1.611 1.00 86.94 88 GLU A N 1
ATOM 672 C CA . GLU A 1 88 ? 17.666 -5.537 0.431 1.00 86.94 88 GLU A CA 1
ATOM 673 C C . GLU A 1 88 ? 16.945 -6.112 -0.797 1.00 86.94 88 GLU A C 1
ATOM 675 O O . GLU A 1 88 ? 17.120 -5.626 -1.919 1.00 86.94 88 GLU A O 1
ATOM 680 N N . ALA A 1 89 ? 16.113 -7.143 -0.602 1.00 90.75 89 ALA A N 1
ATOM 681 C CA . ALA A 1 89 ? 15.276 -7.690 -1.663 1.00 90.75 89 ALA A CA 1
ATOM 682 C C . ALA A 1 89 ? 14.308 -6.631 -2.209 1.00 90.75 89 ALA A C 1
ATOM 684 O O . ALA A 1 89 ? 14.212 -6.454 -3.426 1.00 90.75 89 ALA A O 1
ATOM 685 N N . GLU A 1 90 ? 13.629 -5.898 -1.324 1.00 92.50 90 GLU A N 1
ATOM 686 C CA . GLU A 1 90 ? 12.721 -4.810 -1.688 1.00 92.50 90 GLU A CA 1
ATOM 687 C C . GLU A 1 90 ? 13.436 -3.736 -2.512 1.00 92.50 90 GLU A C 1
ATOM 689 O O . GLU A 1 90 ? 12.925 -3.335 -3.559 1.00 92.50 90 GLU A O 1
ATOM 694 N N . GLU A 1 91 ? 14.635 -3.309 -2.111 1.00 90.31 91 GLU A N 1
ATOM 695 C CA . GLU A 1 91 ? 15.421 -2.327 -2.866 1.00 90.31 91 GLU A CA 1
ATOM 696 C C . GLU A 1 91 ? 15.716 -2.795 -4.297 1.00 90.31 91 GLU A C 1
ATOM 698 O O . GLU A 1 91 ? 15.581 -2.023 -5.253 1.00 90.31 91 GLU A O 1
ATOM 703 N N . LYS A 1 92 ? 16.073 -4.074 -4.479 1.00 90.88 92 LYS A N 1
ATOM 704 C CA . LYS A 1 92 ? 16.292 -4.645 -5.818 1.00 90.88 92 LYS A CA 1
ATOM 705 C C . LYS A 1 92 ? 15.007 -4.701 -6.635 1.00 90.88 92 LYS A C 1
ATOM 707 O O . LYS A 1 92 ? 15.037 -4.387 -7.825 1.00 90.88 92 LYS A O 1
ATOM 712 N N . LEU A 1 93 ? 13.881 -5.048 -6.017 1.00 93.88 93 LEU A N 1
ATOM 713 C CA . LEU A 1 93 ? 12.584 -5.049 -6.690 1.00 93.88 93 LEU A CA 1
ATOM 714 C C . LEU A 1 93 ? 12.171 -3.629 -7.104 1.00 93.88 93 LEU A C 1
ATOM 716 O O . LEU A 1 93 ? 11.797 -3.424 -8.260 1.00 93.88 93 LEU A O 1
ATOM 720 N N . LYS A 1 94 ? 12.320 -2.635 -6.218 1.00 91.06 94 LYS A N 1
ATOM 721 C CA . LYS A 1 94 ? 12.085 -1.213 -6.524 1.00 91.06 94 LYS A CA 1
ATOM 722 C C . LYS A 1 94 ? 12.947 -0.739 -7.687 1.00 91.06 94 LYS A C 1
ATOM 724 O O . LYS A 1 94 ? 12.444 -0.092 -8.601 1.00 91.06 94 LYS A O 1
ATOM 729 N N . TYR A 1 95 ? 14.225 -1.113 -7.698 1.00 88.12 95 TYR A N 1
ATOM 730 C CA . TYR A 1 95 ? 15.140 -0.785 -8.787 1.00 88.12 95 TYR A CA 1
ATOM 731 C C . TYR A 1 95 ? 14.641 -1.305 -10.148 1.00 88.12 95 TYR A C 1
ATOM 733 O O . TYR A 1 95 ? 14.624 -0.557 -11.125 1.00 88.12 95 TYR A O 1
ATOM 741 N N . ILE A 1 96 ? 14.162 -2.552 -10.216 1.00 89.19 96 ILE A N 1
ATOM 742 C CA . ILE A 1 96 ? 13.602 -3.125 -11.453 1.00 89.19 96 ILE A CA 1
ATOM 743 C C . ILE A 1 96 ? 12.342 -2.369 -11.880 1.00 89.19 96 ILE A C 1
ATOM 745 O O . ILE A 1 96 ? 12.219 -1.990 -13.043 1.00 89.19 96 ILE A O 1
ATOM 749 N N . VAL A 1 97 ? 11.415 -2.129 -10.947 1.00 88.88 97 VAL A N 1
ATOM 750 C CA . VAL A 1 97 ? 10.134 -1.468 -11.243 1.00 88.88 97 VAL A CA 1
ATOM 751 C C . VAL A 1 97 ? 10.336 -0.036 -11.747 1.00 88.88 97 VAL A C 1
ATOM 753 O O . VAL A 1 97 ? 9.630 0.376 -12.668 1.00 88.88 97 VAL A O 1
ATOM 756 N N . SER A 1 98 ? 11.310 0.691 -11.197 1.00 84.44 98 SER A N 1
ATOM 757 C CA . SER A 1 98 ? 11.578 2.089 -11.548 1.00 84.44 98 SER A CA 1
ATOM 758 C C . SER A 1 98 ? 12.414 2.255 -12.818 1.00 84.44 98 SER A C 1
ATOM 760 O O . SER A 1 98 ? 12.108 3.116 -13.639 1.00 84.44 98 SER A O 1
ATOM 762 N N . PHE A 1 99 ? 13.470 1.454 -12.999 1.00 84.75 99 PHE A N 1
ATOM 763 C CA . PHE A 1 99 ? 14.452 1.677 -14.072 1.00 84.75 99 PHE A CA 1
ATOM 764 C C . PHE A 1 99 ? 14.331 0.705 -15.247 1.00 84.75 99 PHE A C 1
ATOM 766 O O . PHE A 1 99 ? 14.770 1.032 -16.348 1.00 84.75 99 PHE A O 1
ATOM 773 N N . TYR A 1 100 ? 13.710 -0.460 -15.045 1.00 86.88 100 TYR A N 1
ATOM 774 C CA . TYR A 1 100 ? 13.561 -1.499 -16.069 1.00 86.88 100 TYR A CA 1
ATOM 775 C C . TYR A 1 100 ? 12.107 -1.987 -16.187 1.00 86.88 100 TYR A C 1
ATOM 777 O O . TYR A 1 100 ? 11.853 -3.192 -16.140 1.00 86.88 100 TYR A O 1
ATOM 785 N N . PRO A 1 101 ? 11.116 -1.090 -16.368 1.00 82.19 101 PRO A N 1
ATOM 786 C CA . PRO A 1 101 ? 9.697 -1.460 -16.339 1.00 82.19 101 PRO A CA 1
ATOM 787 C C . PRO A 1 101 ? 9.272 -2.429 -17.458 1.00 82.19 101 PRO A C 1
ATOM 789 O O . PRO A 1 101 ? 8.236 -3.093 -17.318 1.00 82.19 101 PRO A O 1
ATOM 792 N N . SER A 1 102 ? 10.052 -2.505 -18.545 1.00 82.38 102 SER A N 1
ATOM 793 C CA . SER A 1 102 ? 9.863 -3.390 -19.703 1.00 82.38 102 SER A CA 1
ATOM 794 C C . SER A 1 102 ? 10.640 -4.709 -19.629 1.00 82.38 102 SER A C 1
ATOM 796 O O . SER A 1 102 ? 10.438 -5.552 -20.501 1.00 82.38 102 SER A O 1
ATOM 798 N N . ALA A 1 103 ? 11.502 -4.908 -18.624 1.00 83.00 103 ALA A N 1
ATOM 799 C CA . ALA A 1 103 ? 12.267 -6.146 -18.492 1.00 83.00 103 ALA A CA 1
ATOM 800 C C . ALA A 1 103 ? 11.339 -7.358 -18.327 1.00 83.00 103 ALA A C 1
ATOM 802 O O . ALA A 1 103 ? 10.248 -7.260 -17.755 1.00 83.00 103 ALA A O 1
ATOM 803 N N . LYS A 1 104 ? 11.802 -8.532 -18.768 1.00 88.38 104 LYS A N 1
ATOM 804 C CA . LYS A 1 104 ? 11.041 -9.792 -18.680 1.00 88.38 104 LYS A CA 1
ATOM 805 C C . LYS A 1 104 ? 10.582 -10.101 -17.249 1.00 88.38 104 LYS A C 1
ATOM 807 O O . LYS A 1 104 ? 9.453 -10.542 -17.042 1.00 88.38 104 LYS A O 1
ATOM 812 N N . SER A 1 105 ? 11.433 -9.825 -16.264 1.00 90.00 105 SER A N 1
ATOM 813 C CA . SER A 1 105 ? 11.164 -10.011 -14.833 1.00 90.00 105 SER A CA 1
ATOM 814 C C . SER A 1 105 ? 10.353 -8.883 -14.189 1.00 90.00 105 SER A C 1
ATOM 816 O O . SER A 1 105 ? 9.885 -9.044 -13.064 1.00 90.00 105 SER A O 1
ATOM 818 N N . ALA A 1 106 ? 10.111 -7.762 -14.875 1.00 88.38 106 ALA A N 1
ATOM 819 C CA . ALA A 1 106 ? 9.475 -6.591 -14.272 1.00 88.38 106 ALA A CA 1
ATOM 820 C C . ALA A 1 106 ? 8.038 -6.854 -13.799 1.00 88.38 106 ALA A C 1
ATOM 822 O O . ALA A 1 106 ? 7.601 -6.288 -12.798 1.00 88.38 106 ALA A O 1
ATOM 823 N N . ALA A 1 107 ? 7.292 -7.713 -14.501 1.00 90.75 107 ALA A N 1
ATOM 824 C CA . ALA A 1 107 ? 5.938 -8.088 -14.093 1.00 90.75 107 ALA A CA 1
ATOM 825 C C . ALA A 1 107 ? 5.931 -8.863 -12.768 1.00 90.75 107 ALA A C 1
ATOM 827 O O . ALA A 1 107 ? 5.144 -8.549 -11.877 1.00 90.75 107 ALA A O 1
ATOM 828 N N . GLU A 1 108 ? 6.843 -9.823 -12.619 1.00 94.12 108 GLU A N 1
ATOM 829 C CA . GLU A 1 108 ? 6.963 -10.600 -11.387 1.00 94.12 108 GLU A CA 1
ATOM 830 C C . GLU A 1 108 ? 7.544 -9.748 -10.253 1.00 94.12 108 GLU A C 1
ATOM 832 O O . GLU A 1 108 ? 7.050 -9.794 -9.130 1.00 94.12 108 GLU A O 1
ATOM 837 N N . ALA A 1 109 ? 8.500 -8.864 -10.558 1.00 94.94 109 ALA A N 1
ATOM 838 C CA . ALA A 1 109 ? 9.018 -7.909 -9.586 1.00 94.94 109 ALA A CA 1
ATOM 839 C C . ALA A 1 109 ? 7.914 -6.986 -9.039 1.00 94.94 109 ALA A C 1
ATOM 841 O O . ALA A 1 109 ? 7.814 -6.811 -7.826 1.00 94.94 109 ALA A O 1
ATOM 842 N N . ARG A 1 110 ? 7.032 -6.456 -9.905 1.00 94.69 110 ARG A N 1
ATOM 843 C CA . ARG A 1 110 ? 5.848 -5.680 -9.481 1.00 94.69 110 ARG A CA 1
ATOM 844 C C . ARG A 1 110 ? 4.887 -6.503 -8.632 1.00 94.69 110 ARG A C 1
ATOM 846 O O . ARG A 1 110 ? 4.302 -5.962 -7.697 1.00 94.69 110 ARG A O 1
ATOM 853 N N . ARG A 1 111 ? 4.703 -7.788 -8.950 1.00 95.56 111 ARG A N 1
ATOM 854 C CA . ARG A 1 111 ? 3.844 -8.681 -8.167 1.00 95.56 111 ARG A CA 1
ATOM 855 C C . ARG A 1 111 ? 4.373 -8.830 -6.744 1.00 95.56 111 ARG A C 1
ATOM 857 O O . ARG A 1 111 ? 3.626 -8.537 -5.814 1.00 95.56 111 ARG A O 1
ATOM 864 N N . ILE A 1 112 ? 5.640 -9.228 -6.601 1.00 95.81 112 ILE A N 1
ATOM 865 C CA . ILE A 1 112 ? 6.290 -9.468 -5.303 1.00 95.81 112 ILE A CA 1
ATOM 866 C C . ILE A 1 112 ? 6.367 -8.172 -4.495 1.00 95.81 112 ILE A C 1
ATOM 868 O O . ILE A 1 112 ? 5.889 -8.133 -3.366 1.00 95.81 112 ILE A O 1
ATOM 872 N N . LEU A 1 113 ? 6.892 -7.093 -5.090 1.00 95.94 113 LEU A N 1
ATOM 873 C CA . LEU A 1 113 ? 6.961 -5.782 -4.437 1.00 95.94 113 LEU A CA 1
ATOM 874 C C . LEU A 1 113 ? 5.576 -5.309 -3.994 1.00 95.94 113 LEU A C 1
ATOM 876 O O . LEU A 1 113 ? 5.419 -4.730 -2.927 1.00 95.94 113 LEU A O 1
ATOM 880 N N . GLY A 1 114 ? 4.561 -5.584 -4.812 1.00 97.00 114 GLY A N 1
ATOM 881 C CA . GLY A 1 114 ? 3.193 -5.248 -4.485 1.00 97.00 114 GLY A CA 1
ATOM 882 C C . GLY A 1 114 ? 2.631 -6.030 -3.297 1.00 97.00 114 GLY A C 1
ATOM 883 O O . GLY A 1 114 ? 1.851 -5.464 -2.545 1.00 97.00 114 GLY A O 1
ATOM 884 N N . GLU A 1 115 ? 2.980 -7.311 -3.117 1.00 96.06 115 GLU A N 1
ATOM 885 C CA . GLU A 1 115 ? 2.603 -8.037 -1.887 1.00 96.06 115 GLU A CA 1
ATOM 886 C C . GLU A 1 115 ? 3.263 -7.388 -0.668 1.00 96.06 115 GLU A C 1
ATOM 888 O O . GLU A 1 115 ? 2.560 -6.965 0.241 1.00 96.06 115 GLU A O 1
ATOM 893 N N . ILE A 1 116 ? 4.583 -7.171 -0.720 1.00 94.88 116 ILE A N 1
ATOM 894 C CA . ILE A 1 116 ? 5.352 -6.550 0.372 1.00 94.88 116 ILE A CA 1
ATOM 895 C C . ILE A 1 116 ? 4.749 -5.197 0.778 1.00 94.88 116 ILE A C 1
ATOM 897 O O . ILE A 1 116 ? 4.546 -4.917 1.960 1.00 94.88 116 ILE A O 1
ATOM 901 N N . ASN A 1 117 ? 4.438 -4.350 -0.204 1.00 95.25 117 ASN A N 1
ATOM 902 C CA . ASN A 1 117 ? 3.916 -3.014 0.057 1.00 95.25 117 ASN A CA 1
ATOM 903 C C . ASN A 1 117 ? 2.491 -3.044 0.612 1.00 95.25 117 ASN A C 1
ATOM 905 O O . ASN A 1 117 ? 2.162 -2.209 1.452 1.00 95.25 117 ASN A O 1
ATOM 909 N N . VAL A 1 118 ? 1.646 -3.979 0.168 1.00 95.00 118 VAL A N 1
ATOM 910 C CA . VAL A 1 118 ? 0.287 -4.140 0.706 1.00 95.00 118 VAL A CA 1
ATOM 911 C C . VAL A 1 118 ? 0.323 -4.713 2.119 1.00 95.00 118 VAL A C 1
ATOM 913 O O . VAL A 1 118 ? -0.386 -4.193 2.979 1.00 95.00 118 VAL A O 1
ATOM 916 N N . ASP A 1 119 ? 1.177 -5.701 2.382 1.00 93.69 119 ASP A N 1
ATOM 917 C CA . ASP A 1 119 ? 1.363 -6.267 3.719 1.00 93.69 119 ASP A CA 1
ATOM 918 C C . ASP A 1 119 ? 1.771 -5.164 4.699 1.00 93.69 119 ASP A C 1
ATOM 920 O O . ASP A 1 119 ? 1.095 -4.931 5.695 1.00 93.69 119 ASP A O 1
ATOM 924 N N . ARG A 1 120 ? 2.788 -4.369 4.347 1.00 91.88 120 ARG A N 1
ATOM 925 C CA . ARG A 1 120 ? 3.230 -3.200 5.123 1.00 91.88 120 ARG A CA 1
ATOM 926 C C . ARG A 1 120 ? 2.136 -2.143 5.305 1.00 91.88 120 ARG A C 1
ATOM 928 O O . ARG A 1 120 ? 1.994 -1.529 6.367 1.00 91.88 120 ARG A O 1
ATOM 935 N N . LEU A 1 121 ? 1.376 -1.875 4.245 1.00 92.31 121 LEU A N 1
ATOM 936 C CA . LEU A 1 121 ? 0.296 -0.894 4.266 1.00 92.31 121 LEU A CA 1
ATOM 937 C C . LEU A 1 121 ? -0.780 -1.287 5.285 1.00 92.31 121 LEU A C 1
ATOM 939 O O . LEU A 1 121 ? -1.291 -0.418 5.995 1.00 92.31 121 LEU A O 1
ATOM 943 N N . LEU A 1 122 ? -1.096 -2.579 5.356 1.00 92.88 122 LEU A N 1
ATOM 944 C CA . LEU A 1 122 ? -2.144 -3.142 6.200 1.00 92.88 122 LEU A CA 1
ATOM 945 C C . LEU A 1 122 ? -1.645 -3.620 7.570 1.00 92.88 122 LEU A C 1
ATOM 947 O O . LEU A 1 122 ? -2.467 -3.850 8.448 1.00 92.88 122 LEU A O 1
ATOM 951 N N . ASP A 1 123 ? -0.333 -3.694 7.788 1.00 94.31 123 ASP A N 1
ATOM 952 C CA . ASP A 1 123 ? 0.264 -4.057 9.072 1.00 94.31 123 ASP A CA 1
ATOM 953 C C . ASP A 1 123 ? 0.077 -2.936 10.120 1.00 94.31 123 ASP A C 1
ATOM 955 O O . ASP A 1 123 ? 0.619 -1.833 9.945 1.00 94.31 123 ASP A O 1
ATOM 959 N N . PRO A 1 124 ? -0.667 -3.179 11.219 1.00 92.50 124 PRO A N 1
ATOM 960 C CA . PRO A 1 124 ? -0.812 -2.228 12.321 1.00 92.50 124 PRO A CA 1
ATOM 961 C C . PRO A 1 124 ? 0.511 -1.852 12.991 1.00 92.50 124 PRO A C 1
ATOM 963 O O . PRO A 1 124 ? 0.658 -0.716 13.446 1.00 92.50 124 PRO A O 1
ATOM 966 N N . GLU A 1 125 ? 1.462 -2.786 13.036 1.00 92.75 125 GLU A N 1
ATOM 967 C CA . GLU A 1 125 ? 2.761 -2.616 13.687 1.00 92.75 125 GLU A CA 1
ATOM 968 C C . GLU A 1 125 ? 3.751 -1.853 12.803 1.00 92.75 125 GLU A C 1
ATOM 970 O O . GLU A 1 125 ? 4.796 -1.422 13.287 1.00 92.75 125 GLU A O 1
ATOM 975 N N . TRP A 1 126 ? 3.415 -1.612 11.529 1.00 92.44 126 TRP A N 1
ATOM 976 C CA . TRP A 1 126 ? 4.200 -0.747 10.656 1.00 92.44 126 TRP A CA 1
ATOM 977 C C . TRP A 1 126 ? 3.755 0.720 10.785 1.00 92.44 126 TRP A C 1
ATOM 979 O O . TRP A 1 126 ? 2.748 1.116 10.185 1.00 92.44 126 TRP A O 1
ATOM 989 N N . PRO A 1 127 ? 4.489 1.577 11.522 1.00 88.56 127 PRO A N 1
ATOM 990 C CA . PRO A 1 127 ? 3.996 2.896 11.920 1.00 88.56 127 PRO A CA 1
ATOM 991 C C . PRO A 1 127 ? 3.968 3.915 10.774 1.00 88.56 127 PRO A C 1
ATOM 993 O O . PRO A 1 127 ? 3.309 4.950 10.877 1.00 88.56 127 PRO A O 1
ATOM 996 N N . GLU A 1 128 ? 4.697 3.664 9.687 1.00 89.50 128 GLU A N 1
ATOM 997 C CA . GLU A 1 128 ? 4.839 4.621 8.595 1.00 89.50 128 GLU A CA 1
ATOM 998 C C . GLU A 1 128 ? 3.489 4.935 7.935 1.00 89.50 128 GLU A C 1
ATOM 1000 O O . GLU A 1 128 ? 2.733 4.043 7.543 1.00 89.50 128 GLU A O 1
ATOM 1005 N N . GLY A 1 129 ? 3.171 6.227 7.831 1.00 89.69 129 GLY A N 1
ATOM 1006 C CA . GLY A 1 129 ? 1.892 6.702 7.299 1.00 89.69 129 GLY A CA 1
ATOM 1007 C C . GLY A 1 129 ? 0.684 6.467 8.217 1.00 89.69 129 GLY A C 1
ATOM 1008 O O . GLY A 1 129 ? -0.437 6.793 7.825 1.00 89.69 129 GLY A O 1
ATOM 1009 N N . LYS A 1 130 ? 0.881 5.938 9.433 1.00 94.94 130 LYS A N 1
ATOM 1010 C CA . LYS A 1 130 ? -0.185 5.648 10.401 1.00 94.94 130 LYS A CA 1
ATOM 1011 C C . LYS A 1 130 ? -0.090 6.569 11.618 1.00 94.94 130 LYS A C 1
ATOM 1013 O O . LYS A 1 130 ? 0.982 7.010 12.024 1.00 94.94 130 LYS A O 1
ATOM 1018 N N . LYS A 1 131 ? -1.237 6.873 12.226 1.00 96.50 131 LYS A N 1
ATOM 1019 C CA . LYS A 1 131 ? -1.325 7.685 13.444 1.00 96.50 131 LYS A CA 1
ATOM 1020 C C . LYS A 1 131 ? -2.246 7.031 14.458 1.00 96.50 131 LYS A C 1
ATOM 1022 O O . LYS A 1 131 ? -3.392 6.721 14.149 1.00 96.50 131 LYS A O 1
ATOM 1027 N N . VAL A 1 132 ? -1.772 6.916 15.694 1.00 96.94 132 VAL A N 1
ATOM 1028 C CA . VAL A 1 132 ? -2.616 6.533 16.829 1.00 96.94 132 VAL A CA 1
ATOM 1029 C C . VAL A 1 132 ? -3.361 7.768 17.336 1.00 96.94 132 VAL A C 1
ATOM 1031 O O . VAL A 1 132 ? -2.755 8.801 17.634 1.00 96.94 132 VAL A O 1
ATOM 1034 N N . ILE A 1 133 ? -4.681 7.667 17.451 1.00 97.19 133 ILE A N 1
ATOM 1035 C CA . ILE A 1 133 ? -5.548 8.677 18.061 1.00 97.19 133 ILE A CA 1
ATOM 1036 C C . ILE A 1 133 ? -6.306 8.074 19.240 1.00 97.19 133 ILE A C 1
ATOM 1038 O O . ILE A 1 133 ? -6.529 6.867 19.306 1.00 97.19 133 ILE A O 1
ATOM 1042 N N . MET A 1 134 ? -6.717 8.932 20.168 1.00 97.44 134 MET A N 1
ATOM 1043 C CA . MET A 1 134 ? -7.567 8.557 21.292 1.00 97.44 134 MET A CA 1
ATOM 1044 C C . MET A 1 134 ? -8.926 9.222 21.131 1.00 97.44 134 MET A C 1
ATOM 1046 O O . MET A 1 134 ? -8.995 10.440 20.952 1.00 97.44 134 MET A O 1
ATOM 1050 N N . VAL A 1 135 ? -9.984 8.422 21.210 1.00 97.00 135 VAL A N 1
ATOM 1051 C CA . VAL A 1 135 ? -11.367 8.891 21.108 1.00 97.00 135 VAL A CA 1
ATOM 1052 C C . VAL A 1 135 ? -11.707 9.799 22.285 1.00 97.00 135 VAL A C 1
ATOM 1054 O O . VAL A 1 135 ? -11.487 9.441 23.446 1.00 97.00 135 VAL A O 1
ATOM 1057 N N . LYS A 1 136 ? -12.295 10.957 21.993 1.00 96.88 136 LYS A N 1
ATOM 1058 C CA . LYS A 1 136 ? -12.756 11.939 22.978 1.00 96.88 136 LYS A CA 1
ATOM 1059 C C . LYS A 1 136 ? -14.280 12.005 23.028 1.00 96.88 136 LYS A C 1
ATOM 1061 O O . LYS A 1 136 ? -14.982 11.492 22.161 1.00 96.88 136 LYS A O 1
ATOM 1066 N N . SER A 1 137 ? -14.799 12.655 24.069 1.00 96.00 137 SER A N 1
ATOM 1067 C CA . SER A 1 137 ? -16.231 12.949 24.158 1.00 96.00 137 SER A CA 1
ATOM 1068 C C . SER A 1 137 ? -16.684 13.775 22.949 1.00 96.00 137 SER A C 1
ATOM 1070 O O . SER A 1 137 ? -16.030 14.756 22.595 1.00 96.00 137 SER A O 1
ATOM 1072 N N . GLY A 1 138 ? -17.787 13.364 22.320 1.00 93.75 138 GLY A N 1
ATOM 1073 C CA . GLY A 1 138 ? -18.340 13.998 21.118 1.00 93.75 138 GLY A CA 1
ATOM 1074 C C . GLY A 1 138 ? -17.773 13.488 19.787 1.00 93.75 138 GLY A C 1
ATOM 1075 O O . GLY A 1 138 ? -18.338 13.808 18.740 1.00 93.75 138 GLY A O 1
ATOM 1076 N N . ASP A 1 139 ? -16.716 12.669 19.800 1.00 96.19 139 ASP A N 1
ATOM 1077 C CA . ASP A 1 139 ? -16.223 12.036 18.577 1.00 96.19 139 ASP A CA 1
ATOM 1078 C C . ASP A 1 139 ? -17.230 11.005 18.042 1.00 96.19 139 ASP A C 1
ATOM 1080 O O . ASP A 1 139 ? -17.928 10.314 18.785 1.00 96.19 139 ASP A O 1
ATOM 1084 N N . ASN A 1 140 ? -17.270 10.871 16.720 1.00 95.44 140 ASN A N 1
ATOM 1085 C CA . ASN A 1 140 ? -17.978 9.805 16.020 1.00 95.44 140 ASN A CA 1
ATOM 1086 C C . ASN A 1 140 ? -17.133 9.329 14.830 1.00 95.44 140 ASN A C 1
ATOM 1088 O O . ASN A 1 140 ? -16.247 10.052 14.364 1.00 95.44 140 ASN A O 1
ATOM 1092 N N . TYR A 1 141 ? -17.405 8.122 14.326 1.00 94.88 141 TYR A N 1
ATOM 1093 C CA . TYR A 1 141 ? -16.622 7.535 13.235 1.00 94.88 141 TYR A CA 1
ATOM 1094 C C . TYR A 1 141 ? -16.577 8.429 11.997 1.00 94.88 141 TYR A C 1
ATOM 1096 O O . TYR A 1 141 ? -15.498 8.665 11.470 1.00 94.88 141 TYR A O 1
ATOM 1104 N N . THR A 1 142 ? -17.711 8.982 11.567 1.00 95.56 142 THR A N 1
ATOM 1105 C CA . THR A 1 142 ? -17.779 9.851 10.383 1.00 95.56 142 THR A CA 1
ATOM 1106 C C . THR A 1 142 ? -16.877 11.080 10.519 1.00 95.56 142 THR A C 1
ATOM 1108 O O . THR A 1 142 ? -16.153 11.427 9.586 1.00 95.56 142 THR A O 1
ATOM 1111 N N . GLY A 1 143 ? -16.876 11.718 11.691 1.00 97.00 143 GLY A N 1
ATOM 1112 C CA . GLY A 1 143 ? -16.014 12.855 12.001 1.00 97.00 143 GLY A CA 1
ATOM 1113 C C . GLY A 1 143 ? -14.534 12.478 12.006 1.00 97.00 143 GLY A C 1
ATOM 1114 O O . GLY A 1 143 ? -13.728 13.179 11.397 1.00 97.00 143 GLY A O 1
ATOM 1115 N N . ILE A 1 144 ? -14.184 11.349 12.629 1.00 96.94 144 ILE A N 1
ATOM 1116 C CA . ILE A 1 144 ? -12.810 10.825 12.659 1.00 96.94 144 ILE A CA 1
ATOM 1117 C C . ILE A 1 144 ? -12.322 10.510 11.240 1.00 96.94 144 ILE A C 1
ATOM 1119 O O . ILE A 1 144 ? -11.259 10.977 10.840 1.00 96.94 144 ILE A O 1
ATOM 1123 N N . ILE A 1 145 ? -13.117 9.770 10.468 1.00 96.38 145 ILE A N 1
ATOM 1124 C CA . ILE A 1 145 ? -12.820 9.367 9.089 1.00 96.38 145 ILE A CA 1
ATOM 1125 C C . ILE A 1 145 ? -12.542 10.592 8.225 1.00 96.38 145 ILE A C 1
ATOM 1127 O O . ILE A 1 145 ? -11.498 10.665 7.585 1.00 96.38 145 ILE A O 1
ATOM 1131 N N . ARG A 1 146 ? -13.435 11.588 8.262 1.00 96.31 146 ARG A N 1
ATOM 1132 C CA . ARG A 1 146 ? -13.288 12.819 7.479 1.00 96.31 146 ARG A CA 1
ATOM 1133 C C . ARG A 1 146 ? -12.078 13.644 7.914 1.00 96.31 146 ARG A C 1
ATOM 1135 O O . ARG A 1 146 ? -11.383 14.185 7.066 1.00 96.31 146 ARG A O 1
ATOM 1142 N N . LYS A 1 147 ? -11.829 13.755 9.222 1.00 96.81 147 LYS A N 1
ATOM 1143 C CA . LYS A 1 147 ? -10.709 14.533 9.775 1.00 96.81 147 LYS A CA 1
ATOM 1144 C C . LYS A 1 147 ? -9.344 13.928 9.448 1.00 96.81 147 LYS A C 1
ATOM 1146 O O . LYS A 1 147 ? -8.365 14.661 9.365 1.00 96.81 147 LYS A O 1
ATOM 1151 N N . HIS A 1 148 ? -9.279 12.606 9.335 1.00 96.56 148 HIS A N 1
ATOM 1152 C CA . HIS A 1 148 ? -8.037 11.862 9.138 1.00 96.56 148 HIS A CA 1
ATOM 1153 C C . HIS A 1 148 ? -7.897 11.264 7.737 1.00 96.56 148 HIS A C 1
ATOM 1155 O O . HIS A 1 148 ? -6.973 10.488 7.519 1.00 96.56 148 HIS A O 1
ATOM 1161 N N . GLU A 1 149 ? -8.805 11.609 6.818 1.00 95.62 149 GLU A N 1
ATOM 1162 C CA . GLU A 1 149 ? -8.781 11.187 5.410 1.00 95.62 149 GLU A CA 1
ATOM 1163 C C . GLU A 1 149 ? -8.609 9.666 5.238 1.00 95.62 149 GLU A C 1
ATOM 1165 O O . GLU A 1 149 ? -7.960 9.185 4.313 1.00 95.62 149 GLU A O 1
ATOM 1170 N N . THR A 1 150 ? -9.185 8.895 6.161 1.00 95.44 150 THR A N 1
ATOM 1171 C CA . THR A 1 150 ? -9.126 7.425 6.182 1.00 95.44 150 THR A CA 1
ATOM 1172 C C . THR A 1 150 ? -10.464 6.838 5.722 1.00 95.44 150 THR A C 1
ATOM 1174 O O . THR A 1 150 ? -11.382 7.568 5.353 1.00 95.44 150 THR A O 1
ATOM 1177 N N . THR A 1 151 ? -10.617 5.516 5.764 1.00 95.19 151 THR A N 1
ATOM 1178 C CA . THR A 1 151 ? -11.915 4.830 5.662 1.00 95.19 151 THR A CA 1
ATOM 1179 C C . THR A 1 151 ? -12.253 4.115 6.961 1.00 95.19 151 THR A C 1
ATOM 1181 O O . THR A 1 151 ? -11.384 3.882 7.805 1.00 95.19 151 THR A O 1
ATOM 1184 N N . PHE A 1 152 ? -13.529 3.753 7.118 1.00 94.38 152 PHE A N 1
ATOM 1185 C CA . PHE A 1 152 ? -13.971 2.915 8.230 1.00 94.38 152 PHE A CA 1
ATOM 1186 C C . PHE A 1 152 ? -13.248 1.562 8.214 1.00 94.38 152 PHE A C 1
ATOM 1188 O O . PHE A 1 152 ? -12.679 1.182 9.228 1.00 94.38 152 PHE A O 1
ATOM 1195 N N . ASP A 1 153 ? -13.172 0.895 7.058 1.00 93.75 153 ASP A N 1
ATOM 1196 C CA . ASP A 1 153 ? -12.532 -0.422 6.936 1.00 93.75 153 ASP A CA 1
ATOM 1197 C C . ASP A 1 153 ? -11.047 -0.395 7.314 1.00 93.75 153 ASP A C 1
ATOM 1199 O O . ASP A 1 153 ? -10.601 -1.228 8.100 1.00 93.75 153 ASP A O 1
ATOM 1203 N N . SER A 1 154 ? -10.297 0.599 6.818 1.00 94.69 154 SER A N 1
ATOM 1204 C CA . SER A 1 154 ? -8.887 0.805 7.179 1.00 94.69 154 SER A CA 1
ATOM 1205 C C . SER A 1 154 ? -8.733 1.009 8.687 1.00 94.69 154 SER A C 1
ATOM 1207 O O . SER A 1 154 ? -7.916 0.357 9.329 1.00 94.69 154 SER A O 1
ATOM 1209 N N . LEU A 1 155 ? -9.580 1.857 9.278 1.00 95.50 155 LEU A N 1
ATOM 1210 C CA . LEU A 1 155 ? -9.565 2.138 10.710 1.00 95.50 155 LEU A CA 1
ATOM 1211 C C . LEU A 1 155 ? -9.857 0.883 11.541 1.00 95.50 155 LEU A C 1
ATOM 1213 O O . LEU A 1 155 ? -9.131 0.617 12.495 1.00 95.50 155 LEU A O 1
ATOM 1217 N N . ILE A 1 156 ? -10.892 0.112 11.195 1.00 94.62 156 ILE A N 1
ATOM 1218 C CA . ILE A 1 156 ? -11.257 -1.122 11.907 1.00 94.62 156 ILE A CA 1
ATOM 1219 C C . ILE A 1 156 ? -10.142 -2.159 11.798 1.00 94.62 156 ILE A C 1
ATOM 1221 O O . ILE A 1 156 ? -9.748 -2.721 12.819 1.00 94.62 156 ILE A O 1
ATOM 1225 N N . HIS A 1 157 ? -9.626 -2.376 10.586 1.00 94.88 157 HIS A N 1
ATOM 1226 C CA . HIS A 1 157 ? -8.563 -3.339 10.326 1.00 94.88 157 HIS A CA 1
ATOM 1227 C C . HIS A 1 157 ? -7.292 -2.992 11.105 1.00 94.88 157 HIS A C 1
ATOM 1229 O O . HIS A 1 157 ? -6.822 -3.797 11.904 1.00 94.88 157 HIS A O 1
ATOM 1235 N N . LEU A 1 158 ? -6.794 -1.762 10.944 1.00 95.94 158 LEU A N 1
ATOM 1236 C CA . LEU A 1 158 ? -5.556 -1.316 11.577 1.00 95.94 158 LEU A CA 1
ATOM 1237 C C . LEU A 1 158 ? -5.675 -1.216 13.095 1.00 95.94 158 LEU A C 1
ATOM 1239 O O . LEU A 1 158 ? -4.707 -1.442 13.802 1.00 95.94 158 LEU A O 1
ATOM 1243 N N . SER A 1 159 ? -6.857 -0.894 13.617 1.00 95.19 159 SER A N 1
ATOM 1244 C CA . SER A 1 159 ? -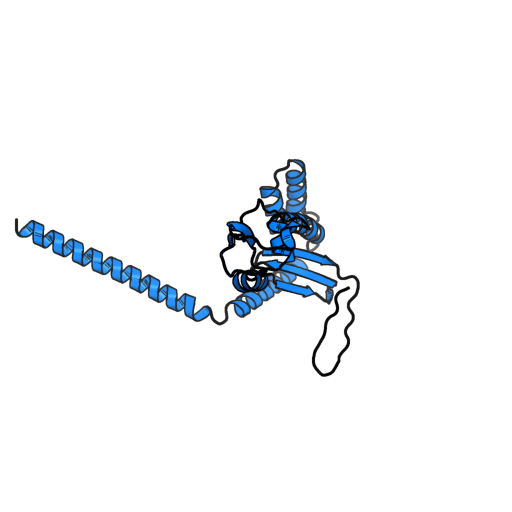7.085 -0.835 15.065 1.00 95.19 159 SER A CA 1
ATOM 1245 C C . SER A 1 159 ? -7.370 -2.209 15.687 1.00 95.19 159 SER A C 1
ATOM 1247 O O . SER A 1 159 ? -7.637 -2.273 16.885 1.00 95.19 159 SER A O 1
ATOM 1249 N N . GLY A 1 160 ? -7.381 -3.289 14.893 1.00 93.62 160 GLY A N 1
ATOM 1250 C CA . GLY A 1 160 ? -7.668 -4.646 15.362 1.00 93.62 160 GLY A CA 1
ATOM 1251 C C . GLY A 1 160 ? -9.069 -4.816 15.954 1.00 93.62 160 GLY A C 1
ATOM 1252 O O . GLY A 1 160 ? -9.270 -5.670 16.815 1.00 93.62 160 GLY A O 1
ATOM 1253 N N . LEU A 1 161 ? -10.040 -3.990 15.544 1.00 91.81 161 LEU A N 1
ATOM 1254 C CA . LEU A 1 161 ? -11.363 -3.980 16.167 1.00 91.81 161 LEU A CA 1
ATOM 1255 C C . LEU A 1 161 ? -12.212 -5.157 15.694 1.00 91.81 161 LEU A C 1
ATOM 1257 O O . LEU A 1 161 ? -12.467 -5.345 14.502 1.00 91.81 161 LEU A O 1
ATOM 1261 N N . THR A 1 162 ? -12.733 -5.915 16.653 1.00 87.88 162 THR A N 1
ATOM 1262 C CA . THR A 1 162 ? -13.671 -7.005 16.381 1.00 87.88 162 THR A CA 1
ATOM 1263 C C . THR A 1 162 ? -15.045 -6.483 15.949 1.00 87.88 162 THR A C 1
ATOM 1265 O O . THR A 1 162 ? -15.385 -5.308 16.121 1.00 87.88 162 THR A O 1
ATOM 1268 N N . LYS A 1 163 ? -15.895 -7.385 15.430 1.00 78.81 163 LYS A N 1
ATOM 1269 C CA . LYS A 1 163 ? -17.281 -7.059 15.047 1.00 78.81 163 LYS A CA 1
ATOM 1270 C C . LYS A 1 163 ? -18.097 -6.425 16.168 1.00 78.81 163 LYS A C 1
ATOM 1272 O O . LYS A 1 163 ? -18.947 -5.580 15.922 1.00 78.81 163 LYS A O 1
ATOM 1277 N N . THR A 1 164 ? -17.865 -6.839 17.406 1.00 80.62 164 THR A N 1
ATOM 1278 C CA . THR A 1 164 ? -18.585 -6.311 18.566 1.00 80.62 164 THR A CA 1
ATOM 1279 C C . THR A 1 164 ? -18.050 -4.946 18.993 1.00 80.62 164 THR A C 1
ATOM 1281 O O . THR A 1 164 ? -18.835 -4.091 19.403 1.00 80.62 164 THR A O 1
ATOM 1284 N N . GLU A 1 165 ? -16.744 -4.711 18.866 1.00 81.44 165 GLU A N 1
ATOM 1285 C CA . GLU A 1 165 ? -16.099 -3.454 19.255 1.00 81.44 165 GLU A CA 1
ATOM 1286 C C . GLU A 1 165 ? -16.351 -2.327 18.257 1.00 81.44 165 GLU A C 1
ATOM 1288 O O . GLU A 1 165 ? -16.584 -1.195 18.676 1.00 81.44 165 GLU A O 1
ATOM 1293 N N . HIS A 1 166 ? -16.382 -2.615 16.953 1.00 78.88 166 HIS A N 1
ATOM 1294 C CA . HIS A 1 166 ? -16.603 -1.574 15.947 1.00 78.88 166 HIS A CA 1
ATOM 1295 C C . HIS A 1 166 ? -18.038 -1.036 15.896 1.00 78.88 166 HIS A C 1
ATOM 1297 O O . HIS A 1 166 ? -18.288 0.011 15.304 1.00 78.88 166 HIS A O 1
ATOM 1303 N N . ASN A 1 167 ? -18.991 -1.725 16.532 1.00 83.56 167 ASN A N 1
ATOM 1304 C CA . ASN A 1 167 ? -20.384 -1.282 16.590 1.00 83.56 167 ASN A CA 1
ATOM 1305 C C . ASN A 1 167 ? -20.588 -0.083 17.526 1.00 83.56 167 ASN A C 1
ATOM 1307 O O . ASN A 1 167 ? -21.632 0.567 17.464 1.00 83.56 167 ASN A O 1
ATOM 1311 N N . ARG A 1 168 ? -19.642 0.192 18.436 1.00 84.75 168 ARG A N 1
ATOM 1312 C CA . ARG A 1 168 ? -19.748 1.290 19.405 1.00 84.75 168 ARG A CA 1
ATOM 1313 C C . ARG A 1 168 ? -18.383 1.906 19.682 1.00 84.75 168 ARG A C 1
ATOM 1315 O O . ARG A 1 168 ? -17.538 1.288 20.321 1.00 84.75 168 ARG A O 1
ATOM 1322 N N . LEU A 1 169 ? -18.233 3.167 19.293 1.00 91.25 169 LEU A N 1
ATOM 1323 C CA . LEU A 1 169 ? -17.069 3.980 19.619 1.00 91.25 169 LEU A CA 1
ATOM 1324 C C . LEU A 1 169 ? -17.041 4.293 21.126 1.00 91.25 169 LEU A C 1
ATOM 1326 O O . LEU A 1 169 ? -18.034 4.779 21.670 1.00 91.25 169 LEU A O 1
ATOM 1330 N N . ARG A 1 170 ? -15.922 4.023 21.809 1.00 92.25 170 ARG A N 1
ATOM 1331 C CA . ARG A 1 170 ? -15.776 4.262 23.258 1.00 92.25 170 ARG A CA 1
ATOM 1332 C C . ARG A 1 170 ? -14.784 5.382 23.538 1.00 92.25 170 ARG A C 1
ATOM 1334 O O . ARG A 1 170 ? -13.708 5.420 22.955 1.00 92.25 170 ARG A O 1
ATOM 1341 N N . ILE A 1 171 ? -15.110 6.264 24.480 1.00 95.06 171 ILE A N 1
ATOM 1342 C CA . ILE A 1 171 ? -14.178 7.303 24.943 1.00 95.06 171 ILE A CA 1
ATOM 1343 C C . ILE A 1 171 ? -12.912 6.635 25.502 1.00 95.06 171 ILE A C 1
ATOM 1345 O O . ILE A 1 171 ? -12.995 5.632 26.208 1.00 95.06 171 ILE A O 1
ATOM 1349 N N . GLY A 1 172 ? -11.741 7.179 25.165 1.00 94.19 172 GLY A N 1
ATOM 1350 C CA . GLY A 1 172 ? -10.438 6.632 25.553 1.00 94.19 172 GLY A CA 1
ATOM 1351 C C . GLY A 1 172 ? -9.940 5.483 24.670 1.00 94.19 172 GLY A C 1
ATOM 1352 O O . GLY A 1 172 ? -8.795 5.061 24.820 1.00 94.19 172 GLY A O 1
ATOM 1353 N N . GLN A 1 173 ? -10.752 4.992 23.728 1.00 94.69 173 GLN A N 1
ATOM 1354 C CA . GLN A 1 173 ? -10.344 3.952 22.786 1.00 94.69 173 GLN A CA 1
ATOM 1355 C C . GLN A 1 173 ? -9.207 4.455 21.892 1.00 94.69 173 GLN A C 1
ATOM 1357 O O . GLN A 1 173 ? -9.255 5.576 21.378 1.00 94.69 173 GLN A O 1
ATOM 1362 N N . LYS A 1 174 ? -8.183 3.618 21.708 1.00 95.25 174 LYS A N 1
ATOM 1363 C CA . LYS A 1 174 ? -7.107 3.868 20.749 1.00 95.25 174 LYS A CA 1
ATOM 1364 C C . LYS A 1 174 ? -7.555 3.399 19.375 1.00 95.25 174 LYS A C 1
ATOM 1366 O O . LYS A 1 174 ? -8.024 2.274 19.244 1.00 95.25 174 LYS A O 1
ATOM 1371 N N . LEU A 1 175 ? -7.398 4.258 18.380 1.00 96.69 175 LEU A N 1
ATOM 1372 C CA . LEU A 1 175 ? -7.640 3.933 16.981 1.00 96.69 175 LEU A CA 1
ATOM 1373 C C . LEU A 1 175 ? -6.396 4.262 16.171 1.00 96.69 175 LEU A C 1
ATOM 1375 O O . LEU A 1 175 ? -5.750 5.283 16.409 1.00 96.69 175 LEU A O 1
ATOM 1379 N N . ILE A 1 176 ? -6.089 3.415 15.203 1.00 97.38 176 ILE A N 1
ATOM 1380 C CA . ILE A 1 176 ? -5.071 3.657 14.195 1.00 97.38 176 ILE A CA 1
ATOM 1381 C C . ILE A 1 176 ? -5.780 4.189 12.954 1.00 97.38 176 ILE A C 1
ATOM 1383 O O . ILE A 1 176 ? -6.696 3.568 12.416 1.00 97.38 176 ILE A O 1
ATOM 1387 N N . VAL A 1 177 ? -5.373 5.380 12.524 1.00 97.06 177 VAL A N 1
ATOM 1388 C CA . VAL A 1 177 ? -5.862 6.021 11.304 1.00 97.06 177 VAL A CA 1
ATOM 1389 C C . VAL A 1 177 ? -4.724 6.155 10.305 1.00 97.06 177 VAL A C 1
ATOM 1391 O O . VAL A 1 177 ? -3.586 6.440 10.680 1.00 97.06 177 VAL A O 1
ATOM 1394 N N . MET A 1 178 ? -5.046 5.968 9.031 1.00 95.62 178 MET A N 1
ATOM 1395 C CA . MET A 1 178 ? -4.101 6.067 7.927 1.00 95.62 178 MET A CA 1
ATOM 1396 C C . MET A 1 178 ? -4.762 6.848 6.787 1.00 95.62 178 MET A C 1
ATOM 1398 O O . MET A 1 178 ? -5.737 6.342 6.225 1.00 95.62 178 MET A O 1
ATOM 1402 N N . PRO A 1 179 ? -4.258 8.044 6.433 1.00 93.88 179 PRO A N 1
ATOM 1403 C CA . PRO A 1 179 ? -4.725 8.760 5.255 1.00 93.88 179 PRO A CA 1
ATOM 1404 C C . PRO A 1 179 ? -4.625 7.878 4.004 1.00 93.88 179 PRO A C 1
ATOM 1406 O O . PRO A 1 179 ? -3.615 7.207 3.770 1.00 93.88 179 PRO A O 1
ATOM 1409 N N . LEU A 1 180 ? -5.689 7.841 3.207 1.00 89.69 180 LEU A N 1
ATOM 1410 C CA . LEU A 1 180 ? -5.754 7.072 1.963 1.00 89.69 180 LEU A CA 1
ATOM 1411 C C . LEU A 1 180 ? -5.503 7.975 0.757 1.00 89.69 180 LEU A C 1
ATOM 1413 O O . LEU A 1 180 ? -6.298 8.038 -0.177 1.00 89.69 180 LEU A O 1
ATOM 1417 N N . ASP A 1 181 ? -4.350 8.634 0.769 1.00 88.69 181 ASP A N 1
ATOM 1418 C CA . ASP A 1 181 ? -3.764 9.433 -0.312 1.00 88.69 181 ASP A CA 1
ATOM 1419 C C . ASP A 1 181 ? -3.264 8.568 -1.491 1.00 88.69 181 ASP A C 1
ATOM 1421 O O . ASP A 1 181 ? -2.200 8.787 -2.077 1.00 88.69 181 ASP A O 1
ATOM 1425 N N . LEU A 1 182 ? -4.045 7.544 -1.839 1.00 89.06 182 LEU A N 1
ATOM 1426 C CA . LEU A 1 182 ? -3.745 6.601 -2.903 1.00 89.06 182 LEU A CA 1
ATOM 1427 C C . LEU A 1 182 ? -4.164 7.170 -4.257 1.00 89.06 182 LEU A C 1
ATOM 1429 O O . LEU A 1 182 ? -5.327 7.496 -4.497 1.00 89.06 182 LEU A O 1
ATOM 1433 N N . ARG A 1 183 ? -3.217 7.206 -5.189 1.00 90.81 183 ARG A N 1
ATOM 1434 C CA . ARG A 1 183 ? -3.458 7.521 -6.592 1.00 90.81 183 ARG A CA 1
ATOM 1435 C C . ARG A 1 183 ? -3.618 6.232 -7.385 1.00 90.81 183 ARG A C 1
ATOM 1437 O O . ARG A 1 183 ? -2.718 5.397 -7.441 1.00 90.81 183 ARG A O 1
ATOM 1444 N N . MET A 1 184 ? -4.762 6.099 -8.042 1.00 91.94 184 MET A N 1
ATOM 1445 C CA . MET A 1 184 ? -5.057 4.990 -8.942 1.00 91.94 184 MET A CA 1
ATOM 1446 C C . MET A 1 184 ? -4.779 5.395 -10.392 1.00 91.94 184 MET A C 1
ATOM 1448 O O . MET A 1 184 ? -5.281 6.414 -10.860 1.00 91.94 184 MET A O 1
ATOM 1452 N N . VAL A 1 185 ? -4.012 4.580 -11.115 1.00 87.81 185 VAL A N 1
ATOM 1453 C CA . VAL A 1 185 ? -3.693 4.787 -12.535 1.00 87.81 185 VAL A CA 1
ATOM 1454 C C . VAL A 1 185 ? -4.116 3.564 -13.332 1.00 87.81 185 VAL A C 1
ATOM 1456 O O . VAL A 1 185 ? -3.687 2.445 -13.046 1.00 87.81 185 VAL A O 1
ATOM 1459 N N . ILE A 1 186 ? -4.946 3.780 -14.350 1.00 88.12 186 ILE A N 1
ATOM 1460 C CA . ILE A 1 186 ? -5.506 2.718 -15.186 1.00 88.12 186 ILE A CA 1
ATOM 1461 C C . ILE A 1 186 ? -4.863 2.784 -16.564 1.00 88.12 186 ILE A C 1
ATOM 1463 O O . ILE A 1 186 ? -5.047 3.748 -17.303 1.00 88.12 186 ILE A O 1
ATOM 1467 N N . ASN A 1 187 ? -4.134 1.733 -16.927 1.00 86.25 187 ASN A N 1
ATOM 1468 C CA . ASN A 1 187 ? -3.561 1.582 -18.252 1.00 86.25 187 ASN A CA 1
ATOM 1469 C C . ASN A 1 187 ? -4.426 0.625 -19.076 1.00 86.25 187 ASN A C 1
ATOM 1471 O O . ASN A 1 187 ? -4.340 -0.595 -18.941 1.00 86.25 187 ASN A O 1
ATOM 1475 N N . ILE A 1 188 ? -5.253 1.188 -19.958 1.00 86.94 188 ILE A N 1
ATOM 1476 C CA . ILE A 1 188 ? -6.186 0.421 -20.796 1.00 86.94 188 ILE A CA 1
ATOM 1477 C C . ILE A 1 188 ? -5.430 -0.516 -21.749 1.00 86.94 188 ILE A C 1
ATOM 1479 O O . ILE A 1 188 ? -5.819 -1.671 -21.908 1.00 86.94 188 ILE A O 1
ATOM 1483 N N . ARG A 1 189 ? -4.321 -0.050 -22.346 1.00 84.38 189 ARG A N 1
ATOM 1484 C CA . ARG A 1 189 ? -3.514 -0.836 -23.297 1.00 84.38 189 ARG A CA 1
ATOM 1485 C C . ARG A 1 189 ? -2.883 -2.053 -22.625 1.00 84.38 189 ARG A C 1
ATOM 1487 O O . ARG A 1 189 ? -2.919 -3.143 -23.185 1.00 84.38 189 ARG A O 1
ATOM 1494 N N . ARG A 1 190 ? -2.325 -1.867 -21.426 1.00 83.06 190 ARG A N 1
ATOM 1495 C CA . ARG A 1 190 ? -1.730 -2.944 -20.620 1.00 83.06 190 ARG A CA 1
ATOM 1496 C C . ARG A 1 190 ? -2.771 -3.750 -19.839 1.00 83.06 190 ARG A C 1
ATOM 1498 O O . ARG A 1 190 ? -2.412 -4.780 -19.289 1.00 83.06 190 ARG A O 1
ATOM 1505 N N . LYS A 1 191 ? -4.033 -3.300 -19.800 1.00 90.62 191 LYS A N 1
ATOM 1506 C CA . LYS A 1 191 ? -5.102 -3.828 -18.938 1.00 90.62 191 LYS A CA 1
ATOM 1507 C C . LYS A 1 191 ? -4.662 -3.927 -17.478 1.00 90.62 191 LYS A C 1
ATOM 1509 O O . LYS A 1 191 ? -4.903 -4.933 -16.822 1.00 90.62 191 LYS A O 1
ATOM 1514 N N . THR A 1 192 ? -4.023 -2.884 -16.962 1.00 89.94 192 THR A N 1
ATOM 1515 C CA . THR A 1 192 ? -3.577 -2.852 -15.566 1.00 89.94 192 THR A CA 1
ATOM 1516 C C . THR A 1 192 ? -4.171 -1.679 -14.808 1.00 89.94 192 THR A C 1
ATOM 1518 O O . THR A 1 192 ? -4.389 -0.600 -15.359 1.00 89.94 192 THR A O 1
ATOM 1521 N N . LEU A 1 193 ? -4.422 -1.900 -13.522 1.00 93.75 193 LEU A N 1
ATOM 1522 C CA . LEU A 1 193 ? -4.684 -0.869 -12.529 1.00 93.75 193 LEU A CA 1
ATOM 1523 C C . LEU A 1 193 ? -3.497 -0.855 -11.577 1.00 93.75 193 LEU A C 1
ATOM 1525 O O . LEU A 1 193 ? -3.160 -1.883 -10.997 1.00 93.75 193 LEU A O 1
ATOM 1529 N N . THR A 1 194 ? -2.863 0.297 -11.415 1.00 92.69 194 THR A N 1
ATOM 1530 C CA . THR A 1 194 ? -1.765 0.475 -10.462 1.00 92.69 194 THR A CA 1
ATOM 1531 C C . THR A 1 194 ? -2.181 1.442 -9.367 1.00 92.69 194 THR A C 1
ATOM 1533 O O . THR A 1 194 ? -2.798 2.472 -9.642 1.00 92.69 194 THR A O 1
ATOM 1536 N N . LEU A 1 195 ? -1.869 1.086 -8.127 1.00 94.75 195 LEU A N 1
ATOM 1537 C CA . LEU A 1 195 ? -2.018 1.940 -6.959 1.00 94.75 195 LEU A CA 1
ATOM 1538 C C . LEU A 1 195 ? -0.658 2.522 -6.596 1.00 94.75 195 LEU A C 1
ATOM 1540 O O . LEU A 1 195 ? 0.346 1.807 -6.599 1.00 94.75 195 LEU A O 1
ATOM 1544 N N . TRP A 1 196 ? -0.654 3.803 -6.261 1.00 91.06 196 TRP A N 1
ATOM 1545 C CA . TRP A 1 196 ? 0.520 4.568 -5.865 1.00 91.06 196 TRP A CA 1
ATOM 1546 C C . TRP A 1 196 ? 0.202 5.357 -4.600 1.00 91.06 196 TRP A C 1
ATOM 1548 O O . TRP A 1 196 ? -0.918 5.841 -4.459 1.00 91.06 196 TRP A O 1
ATOM 1558 N N . ARG A 1 197 ? 1.178 5.532 -3.712 1.00 88.12 197 ARG A N 1
ATOM 1559 C CA . ARG A 1 197 ? 1.099 6.463 -2.579 1.00 88.12 197 ARG A CA 1
ATOM 1560 C C . ARG A 1 197 ? 2.207 7.492 -2.749 1.00 88.12 197 ARG A C 1
ATOM 1562 O O . ARG A 1 197 ? 3.386 7.156 -2.668 1.00 88.12 197 ARG A O 1
ATOM 1569 N N . GLY A 1 198 ? 1.835 8.727 -3.075 1.00 85.06 198 GLY A N 1
ATOM 1570 C CA . GLY A 1 198 ? 2.796 9.710 -3.576 1.00 85.06 198 GLY A CA 1
ATOM 1571 C C . GLY A 1 198 ? 3.539 9.181 -4.813 1.00 85.06 198 GLY A C 1
ATOM 1572 O O . GLY A 1 198 ? 2.917 8.877 -5.835 1.00 85.06 198 GLY A O 1
ATOM 1573 N N . GLY A 1 199 ? 4.866 9.069 -4.714 1.00 82.69 199 GLY A N 1
ATOM 1574 C CA . GLY A 1 199 ? 5.732 8.505 -5.756 1.00 82.69 199 GLY A CA 1
ATOM 1575 C C . GLY A 1 199 ? 5.987 6.997 -5.644 1.00 82.69 199 GLY A C 1
ATOM 1576 O O . GLY A 1 199 ? 6.549 6.419 -6.570 1.00 82.69 199 GLY A O 1
ATOM 1577 N N . GLU A 1 200 ? 5.572 6.349 -4.554 1.00 86.38 200 GLU A N 1
ATOM 1578 C CA . GLU A 1 200 ? 5.869 4.937 -4.307 1.00 86.38 200 GLU A CA 1
ATOM 1579 C C . GLU A 1 200 ? 4.801 4.031 -4.931 1.00 86.38 200 GLU A C 1
ATOM 1581 O O . GLU A 1 200 ? 3.593 4.234 -4.761 1.00 86.38 200 GLU A O 1
ATOM 1586 N N . PHE A 1 201 ? 5.251 3.004 -5.651 1.00 91.75 201 PHE A N 1
ATOM 1587 C CA . PHE A 1 201 ? 4.390 1.945 -6.172 1.00 91.75 201 PHE A CA 1
ATOM 1588 C C . PHE A 1 201 ? 3.797 1.143 -5.011 1.00 91.75 201 PHE A C 1
ATOM 1590 O O . PHE A 1 201 ? 4.540 0.689 -4.152 1.00 91.75 201 PHE A O 1
ATOM 1597 N N . VAL A 1 202 ? 2.482 0.915 -4.990 1.00 94.56 202 VAL A N 1
ATOM 1598 C CA . VAL A 1 202 ? 1.823 0.099 -3.953 1.00 94.56 202 VAL A CA 1
ATOM 1599 C C . VAL A 1 202 ? 1.458 -1.278 -4.492 1.00 94.56 202 VAL A C 1
ATOM 1601 O O . VAL A 1 202 ? 1.845 -2.277 -3.905 1.00 94.56 202 VAL A O 1
ATOM 1604 N N . LYS A 1 203 ? 0.707 -1.359 -5.597 1.00 96.81 203 LYS A N 1
ATOM 1605 C CA . LYS A 1 203 ? 0.247 -2.643 -6.156 1.00 96.81 203 LYS A CA 1
ATOM 1606 C C . LYS A 1 203 ? -0.159 -2.512 -7.619 1.00 96.81 203 LYS A C 1
ATOM 1608 O O . LYS A 1 203 ? -0.709 -1.488 -8.015 1.00 96.81 203 LYS A O 1
ATOM 1613 N N . GLU A 1 204 ? 0.046 -3.566 -8.407 1.00 95.56 204 GLU A N 1
ATOM 1614 C CA . GLU A 1 204 ? -0.508 -3.716 -9.760 1.00 95.56 204 GLU A CA 1
ATOM 1615 C C . GLU A 1 204 ? -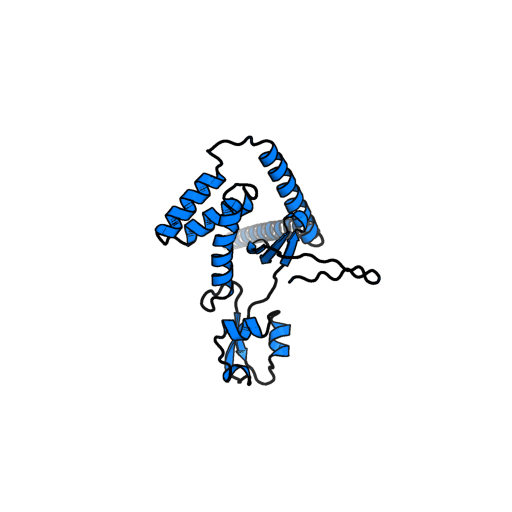1.558 -4.833 -9.762 1.00 95.56 204 GLU A C 1
ATOM 1617 O O . GLU A 1 204 ? -1.312 -5.933 -9.270 1.00 95.56 204 GLU A O 1
ATOM 1622 N N . TYR A 1 205 ? -2.716 -4.552 -10.352 1.00 94.94 205 TYR A N 1
ATOM 1623 C CA . TYR A 1 205 ? -3.799 -5.499 -10.579 1.00 94.94 205 TYR A CA 1
ATOM 1624 C C . TYR A 1 205 ? -4.030 -5.664 -12.080 1.00 94.94 205 TYR A C 1
ATOM 1626 O O . TYR A 1 205 ? -4.094 -4.685 -12.828 1.00 94.94 205 TYR A O 1
ATOM 1634 N N . GLN A 1 206 ? -4.196 -6.911 -12.519 1.00 92.88 206 GLN A N 1
ATOM 1635 C CA . GLN A 1 206 ? -4.599 -7.233 -13.886 1.00 92.88 206 GLN A CA 1
ATOM 1636 C C . GLN A 1 206 ? -6.110 -7.047 -14.035 1.00 92.88 206 GLN A C 1
ATOM 1638 O O . GLN A 1 206 ? -6.898 -7.637 -13.295 1.00 92.88 206 GLN A O 1
ATOM 1643 N N . ILE A 1 207 ? -6.522 -6.243 -15.009 1.00 91.19 207 ILE A N 1
ATOM 1644 C CA . ILE A 1 207 ? -7.927 -5.980 -15.302 1.00 91.19 207 ILE A CA 1
ATOM 1645 C C . ILE A 1 207 ? -8.444 -7.085 -16.219 1.00 91.19 207 ILE A C 1
ATOM 1647 O O . ILE A 1 207 ? -8.016 -7.219 -17.368 1.00 91.19 207 ILE A O 1
ATOM 1651 N N . ARG A 1 208 ? -9.408 -7.866 -15.726 1.00 90.69 208 ARG A N 1
ATOM 1652 C CA . ARG A 1 208 ? -10.004 -8.970 -16.490 1.00 90.69 208 ARG A CA 1
ATOM 1653 C C . ARG A 1 208 ? -10.885 -8.468 -17.627 1.00 90.69 208 ARG A C 1
ATOM 1655 O O . ARG A 1 208 ? -10.820 -8.989 -18.740 1.00 90.69 208 ARG A O 1
ATOM 1662 N N . ARG A 1 209 ? -11.697 -7.442 -17.365 1.00 85.81 209 ARG A N 1
ATOM 1663 C CA . ARG A 1 209 ? -12.625 -6.872 -18.342 1.00 85.81 209 ARG A CA 1
ATOM 1664 C C . ARG A 1 209 ? -12.678 -5.355 -18.220 1.00 85.81 209 ARG A C 1
ATOM 1666 O O . ARG A 1 209 ? -12.790 -4.816 -17.129 1.00 85.81 209 ARG A O 1
ATOM 1673 N N . ILE A 1 210 ? -12.657 -4.680 -19.367 1.00 79.56 210 ILE A N 1
ATOM 1674 C CA . ILE A 1 210 ? -12.937 -3.247 -19.475 1.00 79.56 210 ILE A CA 1
ATOM 1675 C C . ILE A 1 210 ? -14.165 -3.108 -20.364 1.00 79.56 210 ILE A C 1
ATOM 1677 O O . ILE A 1 210 ? -14.174 -3.589 -21.496 1.00 79.56 210 ILE A O 1
ATOM 1681 N N . SER A 1 211 ? -15.209 -2.472 -19.846 1.00 78.69 211 SER A N 1
ATOM 1682 C CA . SER A 1 211 ? -16.387 -2.097 -20.622 1.00 78.69 211 SER A CA 1
ATOM 1683 C C . SER A 1 211 ? -16.635 -0.610 -20.461 1.00 78.69 211 SER A C 1
ATOM 1685 O O . SER A 1 211 ? -16.649 -0.106 -19.339 1.00 78.69 211 SER A O 1
ATOM 1687 N N . TYR A 1 212 ? -16.864 0.066 -21.578 1.00 67.88 212 TYR A N 1
ATOM 1688 C CA . TYR A 1 212 ? -17.174 1.484 -21.616 1.00 67.88 212 TYR A CA 1
ATOM 1689 C C . TYR A 1 212 ? -18.606 1.671 -22.117 1.00 67.88 212 TYR A C 1
ATOM 1691 O O . TYR A 1 212 ? -18.970 1.138 -23.164 1.00 67.88 212 TYR A O 1
ATOM 1699 N N . GLN A 1 213 ? -19.422 2.409 -21.364 1.00 63.81 213 GLN A N 1
ATOM 1700 C CA . GLN A 1 213 ? -20.730 2.874 -21.817 1.00 63.81 213 GLN A CA 1
ATOM 1701 C C . GLN A 1 213 ? -20.730 4.398 -21.791 1.00 63.81 213 GLN A C 1
ATOM 1703 O O . GLN A 1 213 ? -20.707 5.006 -20.722 1.00 63.81 213 GLN A O 1
ATOM 1708 N N . ALA A 1 214 ? -20.769 5.015 -22.969 1.00 51.44 214 ALA A N 1
ATOM 1709 C CA . ALA A 1 214 ? -20.982 6.449 -23.079 1.00 51.44 214 ALA A CA 1
ATOM 1710 C C . ALA A 1 214 ? -22.442 6.764 -22.719 1.00 51.44 214 ALA A C 1
ATOM 1712 O O . ALA A 1 214 ? -23.361 6.391 -23.448 1.00 51.44 214 ALA A O 1
ATOM 1713 N N . LYS A 1 215 ? -22.671 7.459 -21.603 1.00 48.03 215 LYS 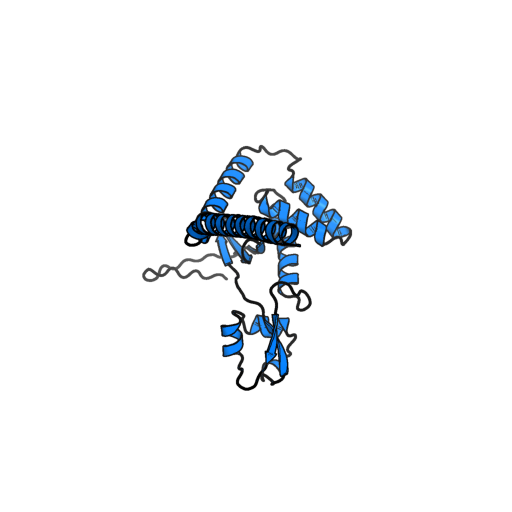A N 1
ATOM 1714 C CA . LYS A 1 215 ? -23.946 8.129 -21.320 1.00 48.03 215 LYS A CA 1
ATOM 1715 C C . LYS A 1 215 ? -23.679 9.613 -21.091 1.00 48.03 215 LYS A C 1
ATOM 1717 O O . LYS A 1 215 ? -23.039 9.978 -20.113 1.00 48.03 215 LYS A O 1
ATOM 1722 N N . GLY A 1 216 ? -24.178 10.456 -21.998 1.00 51.16 216 GLY A N 1
ATOM 1723 C CA . GLY A 1 216 ? -24.358 11.896 -21.765 1.00 51.16 216 GLY A CA 1
ATOM 1724 C C . GLY A 1 216 ? -23.127 12.663 -21.269 1.00 51.16 216 GLY A C 1
ATOM 1725 O O . GLY A 1 216 ? -23.241 13.423 -20.317 1.00 51.16 216 GLY A O 1
ATOM 1726 N N . GLY A 1 217 ? -21.954 12.452 -21.874 1.00 48.25 217 GLY A N 1
ATOM 1727 C CA . GLY A 1 217 ? -20.746 13.244 -21.592 1.00 48.25 217 GLY A CA 1
ATOM 1728 C C . GLY A 1 217 ? -19.981 12.885 -20.312 1.00 48.25 217 GLY A C 1
ATOM 1729 O O . GLY A 1 217 ? -18.875 13.382 -20.126 1.00 48.25 217 GLY A O 1
ATOM 1730 N N . VAL A 1 218 ? -20.499 11.986 -19.465 1.00 45.28 218 VAL A N 1
ATOM 1731 C CA . VAL A 1 218 ? -19.778 11.488 -18.283 1.00 45.28 218 VAL A CA 1
ATOM 1732 C C . VAL A 1 218 ? -19.350 10.043 -18.516 1.00 45.28 218 VAL A C 1
ATOM 1734 O O . VAL A 1 218 ? -20.158 9.117 -18.593 1.00 45.28 218 VAL A O 1
ATOM 1737 N N . SER A 1 219 ? -18.041 9.853 -18.631 1.00 45.78 219 SER A N 1
ATOM 1738 C CA . SER A 1 219 ? -17.408 8.547 -18.787 1.00 45.78 219 SER A CA 1
ATOM 1739 C C . SER A 1 219 ? -17.380 7.810 -17.446 1.00 45.78 219 SER A C 1
ATOM 1741 O O . SER A 1 219 ? -16.533 8.094 -16.605 1.00 45.78 219 SER A O 1
ATOM 1743 N N . GLN A 1 220 ? -18.288 6.853 -17.231 1.00 46.19 220 GLN A N 1
ATOM 1744 C CA . GLN A 1 220 ? -18.213 5.936 -16.088 1.00 46.19 220 GLN A CA 1
ATOM 1745 C C . GLN A 1 220 ? -17.416 4.682 -16.469 1.00 46.19 220 GLN A C 1
ATOM 1747 O O . GLN A 1 220 ? -17.835 3.901 -17.325 1.00 46.19 220 GLN A O 1
ATOM 1752 N N . LEU A 1 221 ? -16.272 4.474 -15.815 1.00 45.84 221 LEU A N 1
ATOM 1753 C CA . LEU A 1 221 ? -15.495 3.241 -15.921 1.00 45.84 221 LEU A CA 1
ATOM 1754 C C . LEU A 1 221 ? -15.958 2.262 -14.833 1.00 45.84 221 LEU A C 1
ATOM 1756 O O . LEU A 1 221 ? -15.869 2.566 -13.646 1.00 45.84 221 LEU A O 1
ATOM 1760 N N . LYS A 1 222 ? -16.439 1.080 -15.232 1.00 43.19 222 LYS A N 1
ATOM 1761 C CA . LYS A 1 222 ? -16.683 -0.035 -14.307 1.00 43.19 222 LYS A CA 1
ATOM 1762 C C . LYS A 1 222 ? -15.499 -0.997 -14.352 1.00 43.19 222 LYS A C 1
ATOM 1764 O O . LYS A 1 222 ? -15.127 -1.453 -15.432 1.00 43.19 222 LYS A O 1
ATOM 1769 N N . ILE A 1 223 ? -14.941 -1.295 -13.183 1.00 43.06 223 ILE A N 1
ATOM 1770 C CA . ILE A 1 223 ? -13.887 -2.294 -12.980 1.00 43.06 223 ILE A CA 1
ATOM 1771 C C . ILE A 1 223 ? -14.545 -3.491 -12.292 1.00 43.06 223 ILE A C 1
ATOM 1773 O O . ILE A 1 223 ? -15.227 -3.304 -11.285 1.00 43.06 223 ILE A O 1
ATOM 1777 N N . GLY A 1 224 ? -14.395 -4.686 -12.861 1.00 36.81 224 GLY A N 1
ATOM 1778 C CA . GLY A 1 224 ? -14.959 -5.940 -12.355 1.00 36.81 224 GLY A CA 1
ATOM 1779 C C . GLY A 1 224 ? -14.131 -7.144 -12.770 1.00 36.81 224 GLY A C 1
ATOM 1780 O O . GLY A 1 224 ? -13.256 -6.991 -13.658 1.00 36.81 224 GLY A O 1
#

Radius of gyration: 25.91 Å; chains: 1; bounding box: 63×67×58 Å